Protein AF-A0A1Q6M9T7-F1 (afdb_monomer_lite)

Foldseek 3Di:
DVVVVVVVVVVLVVVLVVLVVVLVVLVVVLLVCLVVVDDPPDQSFAQVSLVVSCVVCVVSVVVSVVSVVVVVVVCVVPVDCPVVVVCPALQNVLVQLVQFQPPVPDDPPDPLNVVLVVLVVVLVVLVVVLVVLLVVLVVQLVVLLLPCVLQDPPPRLPVSVVVSCVRNVVSVVVNVVSVVVSVVSVRVSSVVSSVSSVVSCVVRPTHDRRPVPPPVVVVVVVVVVVVVVVVVVVVVVVVCVVSCRVVSVVVSVVVVVCSSNNND

Radius of gyration: 26.04 Å; chains: 1; bounding box: 64×30×66 Å

Sequence (264 aa):
MKNKDKFARNLIWILISFQTILTGIFLVVQVLRIYFGRVDGEEIFTREKVGQYLLQILVLIIIWVLVVVVGIIMSFIKKMDYNNKAKNSNIVKLKAITCILPYDKIEETDEDYILLKSYDKNRKIAYLIFSMICLGLAVFPFMYLFNPNHFVANGHATGQVIDMIIHILPFVVIGFVCFIATVLYENYSANNSIIVAKKLLAKYKKGEISFKAENKRKVQLLWAIRCLIIVIGIVFIITGIINGGPSRVYAKAAKICSECIGLG

pLDDT: mean 72.03, std 13.16, range [37.5, 89.69]

Secondary structure (DSSP, 8-state):
-HHHHHHHHHHHHHHHHHHHHHHHHHHHHHHHHHHHT--TTS-SS-HHHHHHHHHHHHHHHHHHHHHHHHHHHHHHHTTTSHHHHHHTSHHHHHHHHHHTS-TTTS-TT-HHHHHHHHHHHHHHHHHHHHHHHHHHHHHHHHHHHH-GGGG--SS-HHHHHHHHHHHHHHHHHHHHHHHHHHHHHHHHHHHHHHHHHHHHHHHH-----------HHHHHHHHHHHHHHHHHHHHHHHHHHHTSHHHHHHHHHHHHHHHHHT--

Structure (mmCIF, N/CA/C/O backbone):
data_AF-A0A1Q6M9T7-F1
#
_entry.id   AF-A0A1Q6M9T7-F1
#
loop_
_atom_site.group_PDB
_atom_site.id
_atom_site.type_symbol
_atom_site.label_atom_id
_atom_site.label_alt_id
_atom_site.label_comp_id
_atom_site.label_asym_id
_atom_site.label_entity_id
_atom_site.label_seq_id
_atom_site.pdbx_PDB_ins_code
_atom_site.Cartn_x
_atom_site.Cartn_y
_atom_site.Cartn_z
_atom_site.occupancy
_atom_site.B_iso_or_equiv
_atom_site.auth_seq_id
_atom_site.auth_comp_id
_atom_site.auth_asym_id
_atom_site.auth_atom_id
_atom_site.pdbx_PDB_model_num
ATOM 1 N N . MET A 1 1 ? 19.928 -1.391 30.994 1.00 44.97 1 MET A N 1
ATOM 2 C CA . MET A 1 1 ? 20.336 -2.123 29.766 1.00 44.97 1 MET A CA 1
ATOM 3 C C . MET A 1 1 ? 19.314 -2.031 28.625 1.00 44.97 1 MET A C 1
ATOM 5 O O . MET A 1 1 ? 19.698 -1.591 27.554 1.00 44.97 1 MET A O 1
ATOM 9 N N . LYS A 1 2 ? 18.010 -2.276 28.848 1.00 50.72 2 LYS A N 1
ATOM 10 C CA . LYS A 1 2 ? 16.937 -2.242 27.816 1.00 50.72 2 LYS A CA 1
ATOM 11 C C . LYS A 1 2 ? 16.880 -1.000 26.893 1.00 50.72 2 LYS A C 1
ATOM 13 O O . LYS A 1 2 ? 16.452 -1.118 25.746 1.00 50.72 2 LYS A O 1
ATOM 18 N N . ASN A 1 3 ? 17.280 0.182 27.379 1.00 53.09 3 ASN A N 1
ATOM 19 C CA . ASN A 1 3 ? 17.190 1.442 26.623 1.00 53.09 3 ASN A CA 1
ATOM 20 C C . ASN A 1 3 ? 18.377 1.669 25.660 1.00 53.09 3 ASN A C 1
ATOM 22 O O . ASN A 1 3 ? 18.176 2.194 24.567 1.00 53.09 3 ASN A O 1
ATOM 26 N N . LYS A 1 4 ? 19.588 1.200 26.012 1.00 57.12 4 LYS A N 1
ATOM 27 C CA . LYS A 1 4 ? 20.785 1.304 25.152 1.00 57.12 4 LYS A CA 1
ATOM 28 C C . LYS A 1 4 ? 20.664 0.395 23.920 1.00 57.12 4 LYS A C 1
ATOM 30 O O . LYS A 1 4 ? 20.900 0.846 22.803 1.00 57.12 4 LYS A O 1
ATOM 35 N N . ASP A 1 5 ? 20.134 -0.817 24.095 1.00 63.91 5 ASP A N 1
ATOM 36 C CA . ASP A 1 5 ? 19.889 -1.765 22.993 1.00 63.91 5 ASP A CA 1
ATOM 37 C C . ASP A 1 5 ? 18.799 -1.278 22.026 1.00 63.91 5 ASP A C 1
ATOM 39 O O . ASP A 1 5 ? 18.783 -1.617 20.843 1.00 63.91 5 ASP A O 1
ATOM 43 N N . LYS A 1 6 ? 17.825 -0.505 22.520 1.00 64.38 6 LYS A N 1
ATOM 44 C CA . LYS A 1 6 ? 16.777 0.113 21.694 1.00 64.38 6 LYS A CA 1
ATOM 45 C C . LYS A 1 6 ? 17.326 1.279 20.874 1.00 64.38 6 LYS A C 1
ATOM 47 O O . LYS A 1 6 ? 17.015 1.354 19.689 1.00 64.38 6 LYS A O 1
ATOM 52 N N . PHE A 1 7 ? 18.165 2.123 21.471 1.00 68.00 7 PHE A N 1
ATOM 53 C CA . PHE A 1 7 ? 18.812 3.234 20.777 1.00 68.00 7 PHE A CA 1
ATOM 54 C C . PHE A 1 7 ? 19.764 2.749 19.674 1.00 68.00 7 PHE A C 1
ATOM 56 O O . PHE A 1 7 ? 19.601 3.147 18.524 1.00 68.00 7 PHE A O 1
ATOM 63 N N . ALA A 1 8 ? 20.662 1.806 19.983 1.00 68.81 8 ALA A N 1
ATOM 64 C CA . ALA A 1 8 ? 21.599 1.243 19.008 1.00 68.81 8 ALA A CA 1
ATOM 65 C C . ALA A 1 8 ? 20.885 0.579 17.816 1.00 68.81 8 ALA A C 1
ATOM 67 O O . ALA A 1 8 ? 21.288 0.748 16.671 1.00 68.81 8 ALA A O 1
ATOM 68 N N . ARG A 1 9 ? 19.764 -0.117 18.051 1.00 67.12 9 ARG A N 1
ATOM 69 C CA . ARG A 1 9 ? 18.956 -0.699 16.964 1.00 67.12 9 ARG A CA 1
ATOM 70 C C . ARG A 1 9 ? 18.277 0.348 16.098 1.00 67.12 9 ARG A C 1
ATOM 72 O O . ARG A 1 9 ? 18.290 0.210 14.882 1.00 67.12 9 ARG A O 1
ATOM 79 N N . ASN A 1 10 ? 17.649 1.351 16.709 1.00 73.94 10 ASN A N 1
ATOM 80 C CA . ASN A 1 10 ? 17.002 2.413 15.945 1.00 73.94 10 ASN A CA 1
ATOM 81 C C . ASN A 1 10 ? 18.033 3.140 15.076 1.00 73.94 10 ASN A C 1
ATOM 83 O O . ASN A 1 10 ? 17.762 3.384 13.908 1.00 73.94 10 ASN A O 1
ATOM 87 N N . LEU A 1 11 ? 19.227 3.389 15.619 1.00 77.44 11 LEU A N 1
ATOM 88 C CA . LEU A 1 11 ? 20.344 3.965 14.881 1.00 77.44 11 LEU A CA 1
ATOM 89 C C . LEU A 1 11 ? 20.754 3.086 13.690 1.00 77.44 11 LEU A C 1
ATOM 91 O O . LEU A 1 11 ? 20.859 3.595 12.583 1.00 77.44 11 LEU A O 1
ATOM 95 N N . ILE A 1 12 ? 20.896 1.770 13.873 1.00 76.19 12 ILE A N 1
ATOM 96 C CA . ILE A 1 12 ? 21.231 0.838 12.782 1.00 76.19 12 ILE A CA 1
ATOM 97 C C . ILE A 1 12 ? 20.155 0.834 11.684 1.00 76.19 12 ILE A C 1
ATOM 99 O O . ILE A 1 12 ? 20.492 0.900 10.509 1.00 76.19 12 ILE A O 1
ATOM 103 N N . TRP A 1 13 ? 18.863 0.819 12.029 1.00 74.31 13 TRP A N 1
ATOM 104 C CA . TRP A 1 13 ? 17.784 0.883 11.029 1.00 74.31 13 TRP A CA 1
ATOM 105 C C . TRP A 1 13 ? 17.728 2.223 10.293 1.00 74.31 13 TRP A C 1
ATOM 107 O O . TRP A 1 13 ? 17.441 2.249 9.094 1.00 74.31 13 TRP A O 1
ATOM 117 N N . ILE A 1 14 ? 18.023 3.324 10.988 1.00 81.75 14 ILE A N 1
ATOM 118 C CA . ILE A 1 14 ? 18.161 4.648 10.375 1.00 81.75 14 ILE A CA 1
ATOM 119 C C . ILE A 1 14 ? 19.344 4.646 9.402 1.00 81.75 14 ILE A C 1
ATOM 121 O O . ILE A 1 14 ? 19.182 5.093 8.272 1.00 81.75 14 ILE A O 1
ATOM 125 N N . LEU A 1 15 ? 20.488 4.076 9.790 1.00 80.25 15 LEU A N 1
ATOM 126 C CA . LEU A 1 15 ? 21.673 3.961 8.935 1.00 80.25 15 LEU A CA 1
ATOM 127 C C . LEU A 1 15 ? 21.425 3.071 7.709 1.00 80.25 15 LEU A C 1
ATOM 129 O O . LEU A 1 15 ? 21.787 3.463 6.605 1.00 80.25 15 LEU A O 1
ATOM 133 N N . ILE A 1 16 ? 20.748 1.925 7.864 1.00 79.94 16 ILE A N 1
ATOM 134 C CA . ILE A 1 16 ? 20.348 1.059 6.739 1.00 79.94 16 ILE A CA 1
ATOM 135 C C . ILE A 1 16 ? 19.422 1.822 5.783 1.00 79.94 16 ILE A C 1
ATOM 137 O O . ILE A 1 16 ? 19.611 1.779 4.566 1.00 79.94 16 ILE A O 1
ATOM 141 N N . SER A 1 17 ? 18.427 2.533 6.321 1.00 78.25 17 SER A N 1
ATOM 142 C CA . SER A 1 17 ? 17.469 3.300 5.512 1.00 78.25 17 SER A CA 1
ATOM 143 C C . SER A 1 17 ? 18.168 4.435 4.763 1.00 78.25 17 SER A C 1
ATOM 145 O O . SER A 1 17 ? 17.981 4.580 3.559 1.00 78.25 17 SER A O 1
ATOM 147 N N . PHE A 1 18 ? 19.029 5.186 5.453 1.00 84.31 18 PHE A N 1
ATOM 148 C CA . PHE A 1 18 ? 19.835 6.251 4.867 1.00 84.31 18 PHE A CA 1
ATOM 149 C C . PHE A 1 18 ? 20.751 5.720 3.761 1.00 84.31 18 PHE A C 1
ATOM 151 O O . PHE A 1 18 ? 20.722 6.240 2.651 1.00 84.31 18 PHE A O 1
ATOM 158 N N . GLN A 1 19 ? 21.486 4.634 4.017 1.00 80.56 19 GLN A N 1
ATOM 159 C CA . GLN A 1 19 ? 22.373 4.016 3.030 1.00 80.56 19 GLN A CA 1
ATOM 160 C C . GLN A 1 19 ? 21.602 3.491 1.811 1.00 80.56 19 GLN A C 1
ATOM 162 O O . GLN A 1 19 ? 22.093 3.576 0.688 1.00 80.56 19 GLN A O 1
ATOM 167 N N . THR A 1 20 ? 20.389 2.969 2.009 1.00 78.81 20 THR A N 1
ATOM 168 C CA . THR A 1 20 ? 19.526 2.495 0.914 1.00 78.81 20 THR A CA 1
ATOM 169 C C . THR A 1 20 ? 19.031 3.646 0.050 1.00 78.81 20 THR A C 1
ATOM 171 O O . THR A 1 20 ? 19.098 3.561 -1.174 1.00 78.81 20 THR A O 1
ATOM 174 N N . ILE A 1 21 ? 18.598 4.745 0.672 1.00 80.25 21 ILE A N 1
ATOM 175 C CA . ILE A 1 21 ? 18.198 5.960 -0.046 1.00 80.25 21 ILE A CA 1
ATOM 176 C C . ILE A 1 21 ? 19.394 6.533 -0.812 1.00 80.25 21 ILE A C 1
ATOM 178 O O . ILE A 1 21 ? 19.274 6.818 -1.999 1.00 80.25 21 ILE A O 1
ATOM 182 N N . LEU A 1 22 ? 20.558 6.636 -0.166 1.00 83.81 22 LEU A N 1
ATOM 183 C CA . LEU A 1 22 ? 21.782 7.156 -0.770 1.00 83.81 22 LEU A CA 1
ATOM 184 C C . LEU A 1 22 ? 22.202 6.323 -1.987 1.00 83.81 22 LEU A C 1
ATOM 186 O O . LEU A 1 22 ? 22.394 6.866 -3.070 1.00 83.81 22 LEU A O 1
ATOM 190 N N . THR A 1 23 ? 22.273 4.999 -1.836 1.00 75.00 23 THR A N 1
ATOM 191 C CA . THR A 1 23 ? 22.637 4.082 -2.930 1.00 75.00 23 THR A CA 1
ATOM 192 C C . THR A 1 23 ? 21.623 4.154 -4.070 1.00 75.00 23 THR A C 1
ATOM 194 O O . THR A 1 23 ? 22.015 4.194 -5.233 1.00 75.00 23 THR A O 1
ATOM 197 N N . GLY A 1 24 ? 20.328 4.258 -3.751 1.00 72.88 24 GLY A N 1
ATOM 198 C CA . GLY A 1 24 ? 19.268 4.461 -4.738 1.00 72.88 24 GLY A CA 1
ATOM 199 C C . GLY A 1 24 ? 19.427 5.763 -5.526 1.00 72.88 24 GLY A C 1
ATOM 200 O O . GLY A 1 24 ? 19.351 5.739 -6.751 1.00 72.88 24 GLY A O 1
ATOM 201 N N . ILE A 1 25 ? 19.714 6.884 -4.855 1.00 77.00 25 ILE A N 1
ATOM 202 C CA . ILE A 1 25 ? 19.965 8.177 -5.512 1.00 77.00 25 ILE A CA 1
ATOM 203 C C . ILE A 1 25 ? 21.168 8.072 -6.450 1.00 77.00 25 ILE A C 1
ATOM 205 O O . ILE A 1 25 ? 21.068 8.476 -7.603 1.00 77.00 25 ILE A O 1
ATOM 209 N N . PHE A 1 26 ? 22.285 7.498 -5.995 1.00 76.12 26 PHE A N 1
ATOM 210 C CA . PHE A 1 26 ? 23.476 7.347 -6.834 1.00 76.12 26 PHE A CA 1
ATOM 211 C C . PHE A 1 26 ? 23.226 6.441 -8.043 1.00 76.12 26 PHE A C 1
ATOM 213 O O . PHE A 1 26 ? 23.654 6.783 -9.141 1.00 76.12 26 PHE A O 1
ATOM 220 N N . LEU A 1 27 ? 22.483 5.343 -7.881 1.00 75.00 27 LEU A N 1
ATOM 221 C CA . LEU A 1 27 ? 22.074 4.493 -9.002 1.00 75.00 27 LEU A CA 1
ATOM 222 C C . LEU A 1 27 ? 21.216 5.264 -10.013 1.00 75.00 27 LEU A C 1
ATOM 224 O O . LEU A 1 27 ? 21.501 5.221 -11.208 1.00 75.00 27 LEU A O 1
ATOM 228 N N . VAL A 1 28 ? 20.218 6.022 -9.546 1.00 74.00 28 VAL A N 1
ATOM 229 C CA . VAL A 1 28 ? 19.373 6.863 -10.413 1.00 74.00 28 VAL A CA 1
ATOM 230 C C . VAL A 1 28 ? 20.209 7.923 -11.128 1.00 74.00 28 VAL A C 1
ATOM 232 O O . VAL A 1 28 ? 20.050 8.108 -12.329 1.00 74.00 28 VAL A O 1
ATOM 235 N N . VAL A 1 29 ? 21.139 8.581 -10.433 1.00 76.06 29 VAL A N 1
ATOM 236 C CA . VAL A 1 29 ? 22.035 9.581 -11.030 1.00 76.06 29 VAL A CA 1
ATOM 237 C C . VAL A 1 29 ? 22.898 8.967 -12.131 1.00 76.06 29 VAL A C 1
ATOM 239 O O . VAL A 1 29 ? 23.016 9.578 -13.189 1.00 76.06 29 VAL A O 1
ATOM 242 N N . GLN A 1 30 ? 23.456 7.765 -11.942 1.00 72.25 30 GLN A N 1
ATOM 243 C CA . GLN A 1 30 ? 24.236 7.110 -13.000 1.00 72.25 30 GLN A CA 1
ATOM 244 C C . GLN A 1 30 ? 23.370 6.754 -14.214 1.00 72.25 30 GLN A C 1
ATOM 246 O O . GLN A 1 30 ? 23.780 6.994 -15.348 1.00 72.25 30 GLN A O 1
ATOM 251 N N . VAL A 1 31 ? 22.146 6.266 -13.992 1.00 66.06 31 VAL A N 1
ATOM 252 C CA . VAL A 1 31 ? 21.187 5.989 -15.074 1.00 66.06 31 VAL A CA 1
ATOM 253 C C . VAL A 1 31 ? 20.828 7.268 -15.834 1.00 66.06 31 VAL A C 1
ATOM 255 O O . VAL A 1 31 ? 20.849 7.278 -17.063 1.00 66.06 31 VAL A O 1
ATOM 258 N N . LEU A 1 32 ? 20.560 8.369 -15.125 1.00 67.56 32 LEU A N 1
ATOM 259 C CA . LEU A 1 32 ? 20.281 9.667 -15.743 1.00 67.56 32 LEU A CA 1
ATOM 260 C C . LEU A 1 32 ? 21.495 10.209 -16.505 1.00 67.56 32 LEU A C 1
ATOM 262 O O . LEU A 1 32 ? 21.330 10.806 -17.563 1.00 67.56 32 LEU A O 1
ATOM 266 N N . ARG A 1 33 ? 22.712 9.981 -16.006 1.00 72.00 33 ARG A N 1
ATOM 267 C CA . ARG A 1 33 ? 23.954 10.422 -16.654 1.00 72.00 33 ARG A CA 1
ATOM 268 C C . ARG A 1 33 ? 24.207 9.686 -17.968 1.00 72.00 33 ARG A C 1
ATOM 270 O O . ARG A 1 33 ? 24.591 10.322 -18.943 1.00 72.00 33 ARG A O 1
ATOM 277 N N . ILE A 1 34 ? 23.929 8.383 -18.006 1.00 67.94 34 ILE A N 1
ATOM 278 C CA . ILE A 1 34 ? 23.952 7.579 -19.236 1.00 67.94 34 ILE A CA 1
ATOM 279 C C . ILE A 1 34 ? 22.863 8.063 -20.206 1.00 67.94 34 ILE A C 1
ATOM 281 O O . ILE A 1 34 ? 23.115 8.230 -21.395 1.00 67.94 34 ILE A O 1
ATOM 285 N N . TYR A 1 35 ? 21.665 8.348 -19.691 1.00 62.06 35 TYR A N 1
ATOM 286 C CA . TYR A 1 35 ? 20.518 8.755 -20.499 1.00 62.06 35 TYR A CA 1
ATOM 287 C C . TYR A 1 35 ? 20.673 10.142 -21.145 1.00 62.06 35 TYR A C 1
ATOM 289 O O . TYR A 1 35 ? 20.433 10.298 -22.341 1.00 62.06 35 TYR A O 1
ATOM 297 N N . PHE A 1 36 ? 21.083 11.152 -20.372 1.00 70.06 36 PHE A N 1
ATOM 298 C CA . PHE A 1 36 ? 21.287 12.517 -20.869 1.00 70.06 36 PHE A CA 1
ATOM 299 C C . PHE A 1 36 ? 22.615 12.696 -21.616 1.00 70.06 36 PHE A C 1
ATOM 301 O O . PHE A 1 36 ? 22.761 13.663 -22.354 1.00 70.06 36 PHE A O 1
ATOM 308 N N . GLY A 1 37 ? 23.566 11.770 -21.461 1.00 65.44 37 GLY A N 1
ATOM 309 C CA . GLY A 1 37 ? 24.820 11.734 -22.219 1.00 65.44 37 GLY A CA 1
ATOM 310 C C . GLY A 1 37 ? 24.713 11.054 -23.589 1.00 65.44 37 GLY A C 1
ATOM 311 O O . GLY A 1 37 ? 25.743 10.728 -24.178 1.00 65.44 37 GLY A O 1
ATOM 312 N N . ARG A 1 38 ? 23.496 10.779 -24.075 1.00 63.12 38 ARG A N 1
ATOM 313 C CA . ARG A 1 38 ? 23.269 10.058 -25.334 1.00 63.12 38 ARG A CA 1
ATOM 314 C C . ARG A 1 38 ? 23.721 10.865 -26.556 1.00 63.12 38 ARG A C 1
ATOM 316 O O . ARG A 1 38 ? 23.524 12.076 -26.618 1.00 63.12 38 ARG A O 1
ATOM 323 N N . VAL A 1 39 ? 24.241 10.153 -27.551 1.00 62.34 39 VAL A N 1
ATOM 324 C CA . VAL A 1 39 ? 24.437 10.639 -28.922 1.00 62.34 39 VAL A CA 1
ATOM 325 C C . VAL A 1 39 ? 23.385 9.948 -29.791 1.00 62.34 39 VAL A C 1
ATOM 327 O O . VAL A 1 39 ? 23.182 8.738 -29.659 1.00 62.34 39 VAL A O 1
ATOM 330 N N . ASP A 1 40 ? 22.659 10.707 -30.614 1.00 53.69 40 ASP A N 1
ATOM 331 C CA . ASP A 1 40 ? 21.551 10.169 -31.411 1.00 53.69 40 ASP A CA 1
ATOM 332 C C . ASP A 1 40 ? 22.047 9.070 -32.371 1.00 53.69 40 ASP A C 1
ATOM 334 O O . ASP A 1 40 ? 22.972 9.281 -33.152 1.00 53.69 40 ASP A O 1
ATOM 338 N N . GLY A 1 41 ? 21.426 7.886 -32.300 1.00 57.16 41 GLY A N 1
ATOM 339 C CA . GLY A 1 41 ? 21.759 6.716 -33.126 1.00 57.16 41 GLY A CA 1
ATOM 340 C C . GLY A 1 41 ? 22.569 5.613 -32.430 1.00 57.16 41 GLY A C 1
ATOM 341 O O . GLY A 1 41 ? 22.652 4.514 -32.973 1.00 57.16 41 GLY A O 1
ATOM 342 N N . GLU A 1 42 ? 23.108 5.842 -31.226 1.00 59.72 42 GLU A N 1
ATOM 343 C CA . GLU A 1 42 ? 23.812 4.806 -30.451 1.00 59.72 42 GLU A CA 1
ATOM 344 C C . GLU A 1 42 ? 22.901 4.053 -29.467 1.00 59.72 42 GLU A C 1
ATOM 346 O O . GLU A 1 42 ? 21.927 4.588 -28.928 1.00 59.72 42 GLU A O 1
ATOM 351 N N . GLU A 1 43 ? 23.256 2.798 -29.171 1.00 56.47 43 GLU A N 1
ATOM 352 C CA . GLU A 1 43 ? 22.664 2.065 -28.052 1.00 56.47 43 GLU A CA 1
ATOM 353 C C . GLU A 1 43 ? 23.005 2.757 -26.723 1.00 56.47 43 GLU A C 1
ATOM 355 O O . GLU A 1 43 ? 24.165 2.999 -26.381 1.00 56.47 43 GLU A O 1
ATOM 360 N N . ILE A 1 44 ? 21.958 3.110 -25.972 1.00 60.22 44 ILE A N 1
ATOM 361 C CA . ILE A 1 44 ? 22.060 3.965 -24.781 1.00 60.22 44 ILE A CA 1
ATOM 362 C C . ILE A 1 44 ? 22.777 3.228 -23.635 1.00 60.22 44 ILE A C 1
ATOM 364 O O . ILE A 1 44 ? 23.552 3.834 -22.901 1.00 60.22 44 ILE A O 1
ATOM 368 N N . PHE A 1 45 ? 22.551 1.919 -23.494 1.00 58.44 45 PHE A N 1
ATOM 369 C CA . PHE A 1 45 ? 23.120 1.087 -22.430 1.00 58.44 45 PHE A CA 1
ATOM 370 C C . PHE A 1 45 ? 23.970 -0.032 -23.036 1.00 58.44 45 PHE A C 1
ATOM 372 O O . PHE A 1 45 ? 23.480 -1.135 -23.243 1.00 58.44 45 PHE A O 1
ATOM 379 N N . THR A 1 46 ? 25.245 0.247 -23.308 1.00 61.38 46 THR A N 1
ATOM 380 C CA . THR A 1 46 ? 26.226 -0.789 -23.673 1.00 61.38 46 THR A CA 1
ATOM 381 C C . THR A 1 46 ? 26.942 -1.322 -22.434 1.00 61.38 46 THR A C 1
ATOM 383 O O . THR A 1 46 ? 27.100 -0.601 -21.440 1.00 61.38 46 THR A O 1
ATOM 386 N N . ARG A 1 47 ? 27.415 -2.574 -22.484 1.00 55.06 47 ARG A N 1
ATOM 387 C CA . ARG A 1 47 ? 28.140 -3.235 -21.384 1.00 55.06 47 ARG A CA 1
ATOM 388 C C . ARG A 1 47 ? 29.295 -2.389 -20.858 1.00 55.06 47 ARG A C 1
ATOM 390 O O . ARG A 1 47 ? 29.499 -2.295 -19.648 1.00 55.06 47 ARG A O 1
ATOM 397 N N . GLU A 1 48 ? 30.040 -1.762 -21.757 1.00 62.00 48 GLU A N 1
ATOM 398 C CA . GLU A 1 48 ? 31.222 -0.970 -21.439 1.00 62.00 48 GLU A CA 1
ATOM 399 C C . GLU A 1 48 ? 30.830 0.327 -20.726 1.00 62.00 48 GLU A C 1
ATOM 401 O O . GLU A 1 48 ? 31.416 0.652 -19.692 1.00 62.00 48 GLU A O 1
ATOM 406 N N . LYS A 1 49 ? 29.796 1.032 -21.214 1.00 63.34 49 LYS A N 1
ATOM 407 C CA . LYS A 1 49 ? 29.298 2.269 -20.591 1.00 63.34 49 LYS A CA 1
ATOM 408 C C . LYS A 1 49 ? 28.691 1.965 -19.220 1.00 63.34 49 LYS A C 1
ATOM 410 O O . LYS A 1 49 ? 29.082 2.571 -18.223 1.00 63.34 49 LYS A O 1
ATOM 415 N N . VAL A 1 50 ? 27.790 0.985 -19.133 1.00 62.72 50 VAL A N 1
ATOM 416 C CA . VAL A 1 50 ? 27.131 0.606 -17.870 1.00 62.72 50 VAL A CA 1
ATOM 417 C C . VAL A 1 50 ? 28.145 0.086 -16.854 1.00 62.72 50 VAL A C 1
ATOM 419 O O . VAL A 1 50 ? 28.110 0.498 -15.695 1.00 62.72 50 VAL A O 1
ATOM 422 N N . GLY A 1 51 ? 29.098 -0.741 -17.290 1.00 60.56 51 GLY A N 1
ATOM 423 C CA . GLY A 1 51 ? 30.192 -1.232 -16.459 1.00 60.56 51 GLY A CA 1
ATOM 424 C C . GLY A 1 51 ? 31.058 -0.102 -15.908 1.00 60.56 51 GLY A C 1
ATOM 425 O O . GLY A 1 51 ? 31.308 -0.065 -14.707 1.00 60.56 51 GLY A O 1
ATOM 426 N N . GLN A 1 52 ? 31.456 0.868 -16.735 1.00 71.19 52 GLN A N 1
ATOM 427 C CA . GLN A 1 52 ? 32.247 2.016 -16.278 1.00 71.19 52 GLN A CA 1
ATOM 428 C C . GLN A 1 52 ? 31.517 2.847 -15.214 1.00 71.19 52 GLN A C 1
ATOM 430 O O . GLN A 1 52 ? 32.114 3.182 -14.189 1.00 71.19 52 GLN A O 1
ATOM 435 N N . TYR A 1 53 ? 30.231 3.150 -15.409 1.00 69.31 53 TYR A N 1
ATOM 436 C CA . TYR A 1 53 ? 29.461 3.933 -14.435 1.00 69.31 53 TYR A CA 1
ATOM 437 C C . TYR A 1 53 ? 29.092 3.133 -13.175 1.00 69.31 53 TYR A C 1
ATOM 439 O O . TYR A 1 53 ? 29.080 3.701 -12.082 1.00 69.31 53 TYR A O 1
ATOM 447 N N . LEU A 1 54 ? 28.849 1.821 -13.280 1.00 66.50 54 LEU A N 1
ATOM 448 C CA . LEU A 1 54 ? 28.638 0.952 -12.115 1.00 66.50 54 LEU A CA 1
ATOM 449 C C . LEU A 1 54 ? 29.921 0.764 -11.303 1.00 66.50 54 LEU A C 1
ATOM 451 O O . LEU A 1 54 ? 29.863 0.792 -10.075 1.00 66.50 54 LEU A O 1
ATOM 455 N N . LEU A 1 55 ? 31.080 0.630 -11.956 1.00 73.00 55 LEU A N 1
ATOM 456 C CA . LEU A 1 55 ? 32.375 0.526 -11.278 1.00 73.00 55 LEU A CA 1
ATOM 457 C C . LEU A 1 55 ? 32.684 1.775 -10.441 1.00 73.00 55 LEU A C 1
ATOM 459 O O . LEU A 1 55 ? 33.213 1.645 -9.338 1.00 73.00 55 LEU A O 1
ATOM 463 N N . GLN A 1 56 ? 32.272 2.966 -10.895 1.00 77.69 56 GLN A N 1
ATOM 464 C CA . GLN A 1 56 ? 32.416 4.213 -10.126 1.00 77.69 56 GLN A CA 1
ATOM 465 C C . GLN A 1 56 ? 31.657 4.191 -8.790 1.00 77.69 56 GLN A C 1
ATOM 467 O O . GLN A 1 56 ? 32.071 4.853 -7.841 1.00 77.69 56 GLN A O 1
ATOM 472 N N . ILE A 1 57 ? 30.559 3.434 -8.699 1.00 79.62 57 ILE A N 1
ATOM 473 C CA . ILE A 1 57 ? 29.734 3.320 -7.486 1.00 79.62 57 ILE A CA 1
ATOM 474 C C . ILE A 1 57 ? 29.820 1.935 -6.830 1.00 79.62 57 ILE A C 1
ATOM 476 O O . ILE A 1 57 ? 29.106 1.669 -5.863 1.00 79.62 57 ILE A O 1
ATOM 480 N N . LEU A 1 58 ? 30.714 1.059 -7.302 1.00 75.75 58 LEU A N 1
ATOM 481 C CA . LEU A 1 58 ? 30.826 -0.329 -6.845 1.00 75.75 58 LEU A CA 1
ATOM 482 C C . LEU A 1 58 ? 31.058 -0.418 -5.335 1.00 75.75 58 LEU A C 1
ATOM 484 O O . LEU A 1 58 ? 30.417 -1.214 -4.654 1.00 75.75 58 LEU A O 1
ATOM 488 N N . VAL A 1 59 ? 31.931 0.437 -4.799 1.00 79.12 59 VAL A N 1
ATOM 489 C CA . VAL A 1 59 ? 32.226 0.489 -3.359 1.00 79.12 59 VAL A CA 1
ATOM 490 C C . VAL A 1 59 ? 30.963 0.810 -2.554 1.00 79.12 59 VAL A C 1
ATOM 492 O O . VAL A 1 59 ? 30.702 0.176 -1.532 1.00 79.12 59 VAL A O 1
ATOM 495 N N . LEU A 1 60 ? 30.133 1.739 -3.040 1.00 80.44 60 LEU A N 1
ATOM 496 C CA . LEU A 1 60 ? 28.870 2.107 -2.399 1.00 80.44 60 LEU A CA 1
ATOM 497 C C . LEU A 1 60 ? 27.872 0.938 -2.413 1.00 80.44 60 LEU A C 1
ATOM 499 O O . LEU A 1 60 ? 27.220 0.680 -1.400 1.00 80.44 60 LEU A O 1
ATOM 503 N N . ILE A 1 61 ? 27.800 0.204 -3.530 1.00 74.69 61 ILE A N 1
ATOM 504 C CA . ILE A 1 61 ? 26.953 -0.987 -3.682 1.00 74.69 61 ILE A CA 1
ATOM 505 C C . ILE A 1 61 ? 27.407 -2.100 -2.730 1.00 74.69 61 ILE A C 1
ATOM 507 O O . ILE A 1 61 ? 26.574 -2.676 -2.035 1.00 74.69 61 ILE A O 1
ATOM 511 N N . ILE A 1 62 ? 28.713 -2.376 -2.638 1.00 77.56 62 ILE A N 1
ATOM 512 C CA . ILE A 1 62 ? 29.262 -3.398 -1.730 1.00 77.56 62 ILE A CA 1
ATOM 513 C C . ILE A 1 62 ? 28.931 -3.056 -0.274 1.00 77.56 62 ILE A C 1
ATOM 515 O O . ILE A 1 62 ? 28.428 -3.906 0.462 1.00 77.56 62 ILE A O 1
ATOM 519 N N . ILE A 1 63 ? 29.154 -1.803 0.136 1.00 81.00 63 ILE A N 1
ATOM 520 C CA . ILE A 1 63 ? 28.816 -1.336 1.487 1.00 81.00 63 ILE A CA 1
ATOM 521 C C . ILE A 1 63 ? 27.313 -1.488 1.744 1.00 81.00 63 ILE A C 1
ATOM 523 O O . ILE A 1 63 ? 26.918 -1.966 2.808 1.00 81.00 63 ILE A O 1
ATOM 527 N N . TRP A 1 64 ? 26.465 -1.137 0.774 1.00 82.00 64 TRP A N 1
ATOM 528 C CA . TRP A 1 64 ? 25.018 -1.298 0.897 1.00 82.00 64 TRP A CA 1
ATOM 529 C C . TRP A 1 64 ? 24.605 -2.766 1.070 1.00 82.00 64 TRP A C 1
ATOM 531 O O . TRP A 1 64 ? 23.854 -3.072 1.997 1.00 82.00 64 TRP A O 1
ATOM 541 N N . VAL A 1 65 ? 25.141 -3.682 0.255 1.00 77.62 65 VAL A N 1
ATOM 542 C CA . VAL A 1 65 ? 24.867 -5.125 0.369 1.00 77.62 65 VAL A CA 1
ATOM 543 C C . VAL A 1 65 ? 25.270 -5.647 1.749 1.00 77.62 65 VAL A C 1
ATOM 545 O O . VAL A 1 65 ? 24.470 -6.317 2.401 1.00 77.62 65 VAL A O 1
ATOM 548 N N . LEU A 1 66 ? 26.462 -5.293 2.241 1.00 79.38 66 LEU A N 1
ATOM 549 C CA . LEU A 1 66 ? 26.926 -5.699 3.573 1.00 79.38 66 LEU A CA 1
ATOM 550 C C . LEU A 1 66 ? 25.989 -5.199 4.681 1.00 79.38 66 LEU A C 1
ATOM 552 O O . LEU A 1 66 ? 25.604 -5.961 5.569 1.00 79.38 66 LEU A O 1
ATOM 556 N N . VAL A 1 67 ? 25.569 -3.936 4.606 1.00 78.88 67 VAL A N 1
ATOM 557 C CA . VAL A 1 67 ? 24.663 -3.310 5.580 1.00 78.88 67 VAL A CA 1
ATOM 558 C C . VAL A 1 67 ? 23.271 -3.961 5.561 1.00 78.88 67 VAL A C 1
ATOM 560 O O . VAL A 1 67 ? 22.697 -4.215 6.625 1.00 78.88 67 VAL A O 1
ATOM 563 N N . VAL A 1 68 ? 22.741 -4.302 4.382 1.00 76.81 68 VAL A N 1
ATOM 564 C CA . VAL A 1 68 ? 21.462 -5.020 4.237 1.00 76.81 68 VAL A CA 1
ATOM 565 C C . VAL A 1 68 ? 21.557 -6.436 4.804 1.00 76.81 68 VAL A C 1
ATOM 567 O O . VAL A 1 68 ? 20.676 -6.842 5.563 1.00 76.81 68 VAL A O 1
ATOM 570 N N . VAL A 1 69 ? 22.633 -7.172 4.509 1.00 77.38 69 VAL A N 1
ATOM 571 C CA . VAL A 1 69 ? 22.860 -8.530 5.033 1.00 77.38 69 VAL A CA 1
ATOM 572 C C . VAL A 1 69 ? 22.919 -8.522 6.563 1.00 77.38 69 VAL A C 1
ATOM 574 O O . VAL A 1 69 ? 22.226 -9.313 7.206 1.00 77.38 69 VAL A O 1
ATOM 577 N N . VAL A 1 70 ? 23.654 -7.581 7.165 1.00 78.88 70 VAL A N 1
ATOM 578 C CA . VAL A 1 70 ? 23.702 -7.405 8.628 1.00 78.88 70 VAL A CA 1
ATOM 579 C C . VAL A 1 70 ? 22.313 -7.094 9.196 1.00 78.88 70 VAL A C 1
ATOM 581 O O . VAL A 1 70 ? 21.915 -7.669 10.213 1.00 78.88 70 VAL A O 1
ATOM 584 N N . GLY A 1 71 ? 21.540 -6.233 8.527 1.00 72.81 71 GLY A N 1
ATOM 585 C CA . GLY A 1 71 ? 20.161 -5.916 8.909 1.00 72.81 71 GLY A CA 1
ATOM 586 C C . GLY A 1 71 ? 19.228 -7.132 8.880 1.00 72.81 71 GLY A C 1
ATOM 587 O O . GLY A 1 71 ? 18.444 -7.337 9.811 1.00 72.81 71 GLY A O 1
ATOM 588 N N . ILE A 1 72 ? 19.342 -7.973 7.849 1.00 73.25 72 ILE A N 1
ATOM 589 C CA . ILE A 1 72 ? 18.558 -9.207 7.699 1.00 73.25 72 ILE A CA 1
ATOM 590 C C . ILE A 1 72 ? 18.918 -10.211 8.800 1.00 73.25 72 ILE A C 1
ATOM 592 O O . ILE A 1 72 ? 18.020 -10.708 9.483 1.00 73.25 72 ILE A O 1
ATOM 596 N N . ILE A 1 73 ? 20.210 -10.461 9.035 1.00 75.94 73 ILE A N 1
ATOM 597 C CA . ILE A 1 73 ? 20.688 -11.371 10.091 1.00 75.94 73 ILE A CA 1
ATOM 598 C C . ILE A 1 73 ? 20.174 -10.913 11.465 1.00 75.94 73 ILE A C 1
ATOM 600 O O . ILE A 1 73 ? 19.612 -11.703 12.225 1.00 75.94 73 ILE A O 1
ATOM 604 N N . MET A 1 74 ? 20.263 -9.613 11.759 1.00 66.56 74 MET A N 1
ATOM 605 C CA . MET A 1 74 ? 19.729 -9.024 12.992 1.00 66.56 74 MET A CA 1
ATOM 606 C C . MET A 1 74 ? 18.205 -9.176 13.126 1.00 66.56 74 MET A C 1
ATOM 608 O O . MET A 1 74 ? 17.700 -9.368 14.237 1.00 66.56 74 MET A O 1
ATOM 612 N N . SER A 1 75 ? 17.467 -9.108 12.014 1.00 63.94 75 SER A N 1
ATOM 613 C CA . SER A 1 75 ? 16.014 -9.317 11.978 1.00 63.94 75 SER A CA 1
ATOM 614 C C . SER A 1 75 ? 15.637 -10.768 12.309 1.00 63.94 75 SER A C 1
ATOM 616 O O . SER A 1 75 ? 14.739 -11.005 13.122 1.00 63.94 75 SER A O 1
ATOM 618 N N . PHE A 1 76 ? 16.374 -11.746 11.770 1.00 63.75 76 PHE A N 1
ATOM 619 C CA . PHE A 1 76 ? 16.162 -13.169 12.064 1.00 63.75 76 PHE A CA 1
ATOM 620 C C . PHE A 1 76 ? 16.492 -13.537 13.515 1.00 63.75 76 PHE A C 1
ATOM 622 O O . PHE A 1 76 ? 15.741 -14.290 14.139 1.00 63.75 76 PHE A O 1
ATOM 629 N N . ILE A 1 77 ? 17.556 -12.962 14.084 1.00 65.81 77 ILE A N 1
ATOM 630 C CA . ILE A 1 77 ? 17.967 -13.217 15.475 1.00 65.81 77 ILE A CA 1
ATOM 631 C C . ILE A 1 77 ? 16.919 -12.705 16.480 1.00 65.81 77 ILE A C 1
ATOM 633 O O . ILE A 1 77 ? 16.789 -13.245 17.579 1.00 65.81 77 ILE A O 1
ATOM 637 N N . LYS A 1 78 ? 16.124 -11.686 16.128 1.00 56.31 78 LYS A N 1
ATOM 638 C CA . LYS A 1 78 ? 15.176 -11.045 17.055 1.00 56.31 78 LYS A CA 1
ATOM 639 C C . LYS A 1 78 ? 13.728 -11.110 16.567 1.00 56.31 78 LYS A C 1
ATOM 641 O O . LYS A 1 78 ? 13.038 -10.101 16.446 1.00 56.31 78 LYS A O 1
ATOM 646 N N . LYS A 1 79 ? 13.215 -12.335 16.440 1.00 48.84 79 LYS A N 1
ATOM 647 C CA . LYS A 1 79 ? 11.810 -12.665 16.118 1.00 48.84 79 LYS A CA 1
ATOM 648 C C . LYS A 1 79 ? 10.752 -12.198 17.152 1.00 48.84 79 LYS A C 1
ATOM 650 O O . LYS A 1 79 ? 9.582 -12.530 17.006 1.00 48.84 79 LYS A O 1
ATOM 655 N N . MET A 1 80 ? 11.110 -11.437 18.197 1.00 47.75 80 MET A N 1
ATOM 656 C CA . MET A 1 80 ? 10.252 -11.239 19.385 1.00 47.75 80 MET A CA 1
ATOM 657 C C . MET A 1 80 ? 9.553 -9.876 19.554 1.00 47.75 80 MET A C 1
ATOM 659 O O . MET A 1 80 ? 8.703 -9.772 20.432 1.00 47.75 80 MET A O 1
ATOM 663 N N . ASP A 1 81 ? 9.826 -8.841 18.750 1.00 49.12 81 ASP A N 1
ATOM 664 C CA . ASP A 1 81 ? 9.188 -7.514 18.961 1.00 49.12 81 ASP A CA 1
ATOM 665 C C . ASP A 1 81 ? 8.115 -7.146 17.912 1.00 49.12 81 ASP A C 1
ATOM 667 O O . ASP A 1 81 ? 7.338 -6.208 18.101 1.00 49.12 81 ASP A O 1
ATOM 671 N N . TYR A 1 82 ? 8.020 -7.901 16.810 1.00 46.41 82 TYR A N 1
ATOM 672 C CA . TYR A 1 82 ? 7.045 -7.633 15.741 1.00 46.41 82 TYR A CA 1
ATOM 673 C C . TYR A 1 82 ? 5.599 -7.909 16.191 1.00 46.41 82 TYR A C 1
ATOM 675 O O . TYR A 1 82 ? 4.692 -7.126 15.900 1.00 46.41 82 TYR A O 1
ATOM 683 N N . ASN A 1 83 ? 5.398 -8.946 17.015 1.00 44.81 83 ASN A N 1
ATOM 684 C CA . ASN A 1 83 ? 4.089 -9.285 17.584 1.00 44.81 83 ASN A CA 1
ATOM 685 C C . ASN A 1 83 ? 3.504 -8.171 18.473 1.00 44.81 83 ASN A C 1
ATOM 687 O O . ASN A 1 83 ? 2.285 -8.057 18.579 1.00 44.81 83 ASN A O 1
ATOM 691 N N . ASN A 1 84 ? 4.335 -7.305 19.067 1.00 47.75 84 ASN A N 1
ATOM 692 C CA . ASN A 1 84 ? 3.859 -6.206 19.914 1.00 47.75 84 ASN A CA 1
ATOM 693 C C . ASN A 1 84 ? 3.421 -4.967 19.117 1.00 47.75 84 ASN A C 1
ATOM 695 O O . ASN A 1 84 ? 2.490 -4.277 19.536 1.00 47.75 84 ASN A O 1
ATOM 699 N N . LYS A 1 85 ? 4.038 -4.678 17.961 1.00 48.22 85 LYS A N 1
ATOM 700 C CA . LYS A 1 85 ? 3.660 -3.515 17.133 1.00 48.22 85 LYS A CA 1
ATOM 701 C C . LYS A 1 85 ? 2.313 -3.710 16.436 1.00 48.22 85 LYS A C 1
ATOM 703 O O . LYS A 1 85 ? 1.486 -2.802 16.487 1.00 48.22 85 LYS A O 1
ATOM 708 N N . ALA A 1 86 ? 2.049 -4.894 15.875 1.00 48.69 86 ALA A N 1
ATOM 709 C CA . ALA A 1 86 ? 0.746 -5.217 15.279 1.00 48.69 86 ALA A CA 1
ATOM 710 C C . ALA A 1 86 ? -0.399 -5.124 16.312 1.00 48.69 86 ALA A C 1
ATOM 712 O O . ALA A 1 86 ? -1.480 -4.610 16.012 1.00 48.69 86 ALA A O 1
ATOM 713 N N . LYS A 1 87 ? -0.119 -5.519 17.563 1.00 51.31 87 LYS A N 1
ATOM 714 C CA . LYS A 1 87 ? -1.050 -5.467 18.702 1.00 51.31 87 LYS A CA 1
ATOM 715 C C . LYS A 1 87 ? -1.388 -4.040 19.167 1.00 51.31 87 LYS A C 1
ATOM 717 O O . LYS A 1 87 ? -2.400 -3.850 19.834 1.00 51.31 87 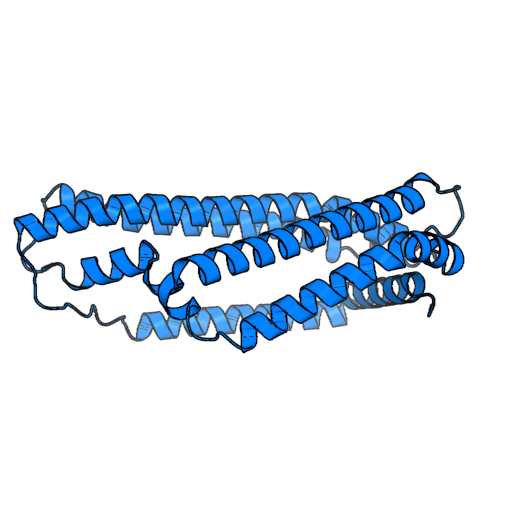LYS A O 1
ATOM 722 N N . ASN A 1 88 ? -0.577 -3.035 18.814 1.00 56.62 88 ASN A N 1
ATOM 723 C CA . ASN A 1 88 ? -0.747 -1.644 19.260 1.00 56.62 88 ASN A CA 1
ATOM 724 C C . ASN A 1 88 ? -1.425 -0.727 18.220 1.00 56.62 88 ASN A C 1
ATOM 726 O O . ASN A 1 88 ? -1.610 0.462 18.492 1.00 56.62 88 ASN A O 1
ATOM 730 N N . SER A 1 89 ? -1.794 -1.253 17.047 1.00 70.94 89 SER A N 1
ATOM 731 C CA . SER A 1 89 ? -2.520 -0.483 16.030 1.00 70.94 89 SER A CA 1
ATOM 732 C C . SER A 1 89 ? -3.892 -0.033 16.549 1.00 70.94 89 SER A C 1
ATOM 734 O O . SER A 1 89 ? -4.564 -0.750 17.299 1.00 70.94 89 SER A O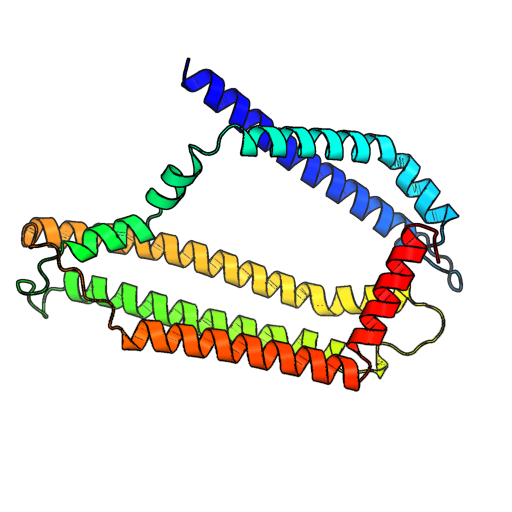 1
ATOM 736 N N . ASN A 1 90 ? -4.323 1.166 16.151 1.00 79.06 90 ASN A N 1
ATOM 737 C CA . ASN A 1 90 ? -5.611 1.717 16.584 1.00 79.06 90 ASN A CA 1
ATOM 738 C C . ASN A 1 90 ? -6.778 0.827 16.136 1.00 79.06 90 ASN A C 1
ATOM 740 O O . ASN A 1 90 ? -7.740 0.656 16.871 1.00 79.06 90 ASN A O 1
ATOM 744 N N . ILE A 1 91 ? -6.662 0.159 14.991 1.00 78.56 91 ILE A N 1
ATOM 745 C CA . ILE A 1 91 ? -7.684 -0.766 14.486 1.00 78.56 91 ILE A CA 1
ATOM 746 C C . ILE A 1 91 ? -7.847 -1.979 15.410 1.00 78.56 91 ILE A C 1
ATOM 748 O O . ILE A 1 91 ? -8.967 -2.356 15.748 1.00 78.56 91 ILE A O 1
ATOM 752 N N . VAL A 1 92 ? -6.741 -2.577 15.867 1.00 78.75 92 VAL A N 1
ATOM 753 C CA . VAL A 1 92 ? -6.788 -3.722 16.792 1.00 78.75 92 VAL A CA 1
ATOM 754 C C . VAL A 1 92 ? -7.371 -3.302 18.141 1.00 78.75 92 VAL A C 1
ATOM 756 O O . VAL A 1 92 ? -8.209 -4.016 18.694 1.00 78.75 92 VAL A O 1
ATOM 759 N N . LYS A 1 93 ? -7.005 -2.116 18.643 1.00 82.50 93 LYS A N 1
ATOM 760 C CA . LYS A 1 93 ? -7.596 -1.546 19.865 1.00 82.50 93 LYS A CA 1
ATOM 761 C C . LYS A 1 93 ? -9.090 -1.283 19.712 1.00 82.50 93 LYS A C 1
ATOM 763 O O . LYS A 1 93 ? -9.856 -1.640 20.601 1.00 82.50 93 LYS A O 1
ATOM 768 N N . LEU A 1 94 ? -9.505 -0.698 18.589 1.00 83.81 94 LEU A N 1
ATOM 769 C CA . LEU A 1 94 ? -10.910 -0.460 18.278 1.00 83.81 94 LEU A CA 1
ATOM 770 C C . LEU A 1 94 ? -11.682 -1.782 18.243 1.00 83.81 94 LEU A C 1
ATOM 772 O O . LEU A 1 94 ? -12.732 -1.884 18.871 1.00 83.81 94 LEU A O 1
ATOM 776 N N . LYS A 1 95 ? -11.144 -2.815 17.582 1.00 82.19 95 LYS A N 1
ATOM 777 C CA . LYS A 1 95 ? -11.762 -4.147 17.516 1.00 82.19 95 LYS A CA 1
ATOM 778 C C . LYS A 1 95 ? -11.901 -4.783 18.902 1.00 82.19 95 LYS A C 1
ATOM 780 O O . LYS A 1 95 ? -12.937 -5.357 19.205 1.00 82.19 95 LYS A O 1
ATOM 785 N N . ALA A 1 96 ? -10.895 -4.640 19.765 1.00 81.69 96 ALA A N 1
ATOM 786 C CA . ALA A 1 96 ? -10.960 -5.142 21.137 1.00 81.69 96 ALA A CA 1
ATOM 787 C C . ALA A 1 96 ? -12.027 -4.416 21.977 1.00 81.69 96 ALA A C 1
ATOM 789 O O . ALA A 1 96 ? -12.787 -5.061 22.691 1.00 81.69 96 ALA A O 1
ATOM 790 N N . ILE A 1 97 ? -12.105 -3.085 21.868 1.00 82.50 97 ILE A N 1
ATOM 791 C CA . ILE A 1 97 ? -13.069 -2.255 22.609 1.00 82.50 97 ILE A CA 1
ATOM 792 C C . ILE A 1 97 ? -14.500 -2.520 22.132 1.00 82.50 97 ILE A C 1
ATOM 794 O O . ILE A 1 97 ? -15.391 -2.724 22.950 1.00 82.50 97 ILE A O 1
ATOM 798 N N . THR A 1 98 ? -14.712 -2.567 20.817 1.00 81.81 98 THR A N 1
ATOM 799 C CA . THR A 1 98 ? -16.028 -2.844 20.218 1.00 81.81 98 THR A CA 1
ATOM 800 C C . THR A 1 98 ? -16.535 -4.251 20.529 1.00 81.81 98 THR A C 1
ATOM 802 O O . THR A 1 98 ? -17.735 -4.432 20.669 1.00 81.81 98 THR A O 1
ATOM 805 N N . CYS A 1 99 ? -15.654 -5.237 20.726 1.00 79.19 99 CYS A N 1
ATOM 806 C CA . CYS A 1 99 ? -16.044 -6.595 21.130 1.00 79.19 99 CYS A CA 1
ATOM 807 C C . CYS A 1 99 ? -16.702 -6.643 22.527 1.00 79.19 99 CYS A C 1
ATOM 809 O O . CYS A 1 99 ? -17.531 -7.506 22.796 1.00 79.19 99 CYS A O 1
ATOM 811 N N . ILE A 1 100 ? -16.337 -5.712 23.417 1.00 80.69 100 ILE A N 1
ATOM 812 C CA . ILE A 1 100 ? -16.783 -5.663 24.824 1.00 80.69 100 ILE A CA 1
ATOM 813 C C . ILE A 1 100 ? -17.954 -4.670 25.011 1.00 80.69 100 ILE A C 1
ATOM 815 O O . ILE A 1 100 ? -18.472 -4.499 26.116 1.00 80.69 100 ILE A O 1
ATOM 819 N N . LEU A 1 101 ? -18.371 -3.976 23.947 1.00 82.25 101 LEU A N 1
ATOM 820 C CA . LEU A 1 101 ? -19.496 -3.045 24.007 1.00 82.25 101 LEU A CA 1
ATOM 821 C C . LEU A 1 101 ? -20.813 -3.824 24.232 1.00 82.25 101 LEU A C 1
ATOM 823 O O . LEU A 1 101 ? -21.084 -4.748 23.460 1.00 82.25 101 LEU A O 1
ATOM 827 N N . PRO A 1 102 ? -21.649 -3.456 25.225 1.00 78.38 102 PRO A N 1
ATOM 828 C CA . PRO A 1 102 ? -22.952 -4.089 25.446 1.00 78.38 102 PRO A CA 1
ATOM 829 C C . PRO A 1 102 ? -23.981 -3.592 24.420 1.00 78.38 102 PRO A C 1
ATOM 831 O O . PRO A 1 102 ? -24.807 -2.733 24.716 1.00 78.38 102 PRO A O 1
ATOM 834 N N . TYR A 1 103 ? -23.908 -4.091 23.183 1.00 77.81 103 TYR A N 1
ATOM 835 C CA . TYR A 1 103 ? -24.802 -3.679 22.089 1.00 77.81 103 TYR A CA 1
ATOM 836 C C . TYR A 1 103 ? -26.293 -3.882 22.388 1.00 77.81 103 TYR A C 1
ATOM 838 O O . TYR A 1 103 ? -27.118 -3.188 21.811 1.00 77.81 103 TYR A O 1
ATOM 846 N N . ASP A 1 104 ? -26.620 -4.818 23.273 1.00 78.69 104 ASP A N 1
ATOM 847 C CA . ASP A 1 104 ? -27.961 -5.135 23.766 1.00 78.69 104 ASP A CA 1
ATOM 848 C C . ASP A 1 104 ? -28.549 -4.053 24.686 1.00 78.69 104 ASP A C 1
ATOM 850 O O . ASP A 1 104 ? -29.766 -3.926 24.780 1.00 78.69 104 ASP A O 1
ATOM 854 N N . LYS A 1 105 ? -27.696 -3.267 25.355 1.00 78.81 105 LYS A N 1
ATOM 855 C CA . LYS A 1 105 ? -28.105 -2.243 26.335 1.00 78.81 105 LYS A CA 1
ATOM 856 C C . LYS A 1 105 ? -28.024 -0.819 25.800 1.00 78.81 105 LYS A C 1
ATOM 858 O O . LYS A 1 105 ? -28.430 0.111 26.490 1.00 78.81 105 LYS A O 1
ATOM 863 N N . ILE A 1 106 ? -27.437 -0.640 24.621 1.00 81.31 106 ILE A N 1
ATOM 864 C CA . ILE A 1 106 ? -27.251 0.676 24.017 1.00 81.31 106 ILE A CA 1
ATOM 865 C C . ILE A 1 106 ? -28.539 1.058 23.298 1.00 81.31 106 ILE A C 1
ATOM 867 O O . ILE A 1 106 ? -28.995 0.350 22.404 1.00 81.31 106 ILE A O 1
ATOM 871 N N . GLU A 1 107 ? -29.102 2.199 23.680 1.00 81.56 107 GLU A N 1
ATOM 872 C CA . GLU A 1 107 ? -30.253 2.777 22.995 1.00 81.56 107 GLU A CA 1
ATOM 873 C C . GLU A 1 107 ? -29.869 3.157 21.557 1.00 81.56 107 GLU A C 1
ATOM 875 O O . GLU A 1 107 ? -28.858 3.822 21.326 1.00 81.56 107 GLU A O 1
ATOM 880 N N . GLU A 1 108 ? -30.679 2.761 20.568 1.00 77.06 108 GLU A N 1
ATOM 881 C CA . GLU A 1 108 ? -30.404 3.071 19.154 1.00 77.06 108 GLU A CA 1
ATOM 882 C C . GLU A 1 108 ? -30.425 4.579 18.848 1.00 77.06 108 GLU A C 1
ATOM 884 O O . GLU A 1 108 ? -29.852 5.009 17.845 1.00 77.06 108 GLU A O 1
ATOM 889 N N . THR A 1 109 ? -31.050 5.374 19.719 1.00 80.31 109 THR A N 1
ATOM 890 C CA . THR A 1 109 ? -31.119 6.839 19.659 1.00 80.31 109 THR A CA 1
ATOM 891 C C . THR A 1 109 ? -29.921 7.541 20.299 1.00 80.31 109 THR A C 1
ATOM 893 O O . THR A 1 109 ? -29.841 8.763 20.213 1.00 80.31 109 THR A O 1
ATOM 896 N N . ASP A 1 110 ? -28.990 6.816 20.932 1.00 86.56 110 ASP A N 1
ATOM 897 C CA . ASP A 1 110 ? -27.809 7.426 21.548 1.00 86.56 110 ASP A CA 1
ATOM 898 C C . ASP A 1 110 ? -26.903 8.059 20.474 1.00 86.56 110 ASP A C 1
ATOM 900 O O . ASP A 1 110 ? -26.415 7.384 19.557 1.00 86.56 110 ASP A O 1
ATOM 904 N N . GLU A 1 111 ? -26.657 9.366 20.596 1.00 89.44 111 GLU A N 1
ATOM 905 C CA . GLU A 1 111 ? -25.830 10.141 19.668 1.00 89.44 111 GLU A CA 1
ATOM 906 C C . GLU A 1 111 ? -24.425 9.543 19.501 1.00 89.44 111 GLU A C 1
ATOM 908 O O . GLU A 1 111 ? -23.920 9.454 18.377 1.00 89.44 111 GLU A O 1
ATOM 913 N N . ASP A 1 112 ? -23.810 9.056 20.584 1.00 87.31 112 ASP A N 1
ATOM 914 C CA . ASP A 1 112 ? -22.472 8.456 20.544 1.00 87.31 112 ASP A CA 1
ATOM 915 C C . ASP A 1 112 ? -22.483 7.122 19.769 1.00 87.31 112 ASP A C 1
ATOM 917 O O . ASP A 1 112 ? -21.522 6.783 19.066 1.00 87.31 112 ASP A O 1
ATOM 921 N N . TYR A 1 113 ? -23.582 6.362 19.842 1.00 85.75 113 TYR A N 1
ATOM 922 C CA . TYR A 1 113 ? -23.746 5.115 19.091 1.00 85.75 113 TYR A CA 1
ATOM 923 C C . TYR A 1 113 ? -23.959 5.372 17.594 1.00 85.75 113 TYR A C 1
ATOM 925 O O . TYR A 1 113 ? -23.316 4.731 16.751 1.00 85.75 113 TYR A O 1
ATOM 933 N N . ILE A 1 114 ? -24.804 6.350 17.253 1.00 88.44 114 ILE A N 1
ATOM 934 C CA . ILE A 1 114 ? -25.023 6.796 15.869 1.00 88.44 114 ILE A CA 1
ATOM 935 C C . ILE A 1 114 ? -23.703 7.293 15.268 1.00 88.44 114 ILE A C 1
ATOM 937 O O . ILE A 1 114 ? -23.331 6.897 14.155 1.00 88.44 114 ILE A O 1
ATOM 941 N N . LEU A 1 115 ? -22.947 8.090 16.026 1.00 89.25 115 LEU A N 1
ATOM 942 C CA . LEU A 1 115 ? -21.644 8.601 15.620 1.00 89.25 115 LEU A CA 1
ATOM 943 C C . LEU A 1 115 ? -20.642 7.461 15.383 1.00 89.25 115 LEU A C 1
ATOM 945 O O . LEU A 1 115 ? -19.984 7.434 14.339 1.00 89.25 115 LEU A O 1
ATOM 949 N N . LEU A 1 116 ? -20.568 6.468 16.277 1.00 88.06 116 LEU A N 1
ATOM 950 C CA . LEU A 1 116 ? -19.707 5.291 16.101 1.00 88.06 116 LEU A CA 1
ATOM 951 C C . LEU A 1 116 ? -20.050 4.512 14.816 1.00 88.06 116 LEU A C 1
ATOM 953 O O . LEU A 1 116 ? -19.156 4.157 14.041 1.00 88.06 116 LEU A O 1
ATOM 957 N N . LYS A 1 117 ? -21.344 4.298 14.546 1.00 87.19 117 LYS A N 1
ATOM 958 C CA . LYS A 1 117 ? -21.834 3.626 13.329 1.00 87.19 117 LYS A CA 1
ATOM 959 C C . LYS A 1 117 ? -21.521 4.431 12.064 1.00 87.19 117 LYS A C 1
ATOM 961 O O . LYS A 1 117 ? -21.215 3.842 11.021 1.00 87.19 117 LYS A O 1
ATOM 966 N N . SER A 1 118 ? -21.555 5.762 12.150 1.00 87.75 118 SER A N 1
ATOM 967 C CA . SER A 1 118 ? -21.201 6.655 11.043 1.00 87.75 118 SER A CA 1
ATOM 968 C C . SER A 1 118 ? -19.721 6.532 10.658 1.00 87.75 118 SER A C 1
ATOM 970 O O . SER A 1 118 ? -19.421 6.397 9.473 1.00 87.75 118 SER A O 1
ATOM 972 N N . TYR A 1 119 ? -18.800 6.446 11.629 1.00 88.19 119 TYR A N 1
ATOM 973 C CA . TYR A 1 119 ? -17.372 6.235 11.355 1.00 88.19 119 TYR A CA 1
ATOM 974 C C . TYR A 1 119 ? -17.111 4.904 10.642 1.00 88.19 119 TYR A C 1
ATOM 976 O O . TYR A 1 119 ? -16.352 4.860 9.672 1.00 88.19 119 TYR A O 1
ATOM 984 N N . ASP A 1 120 ? -17.778 3.829 11.066 1.00 85.62 120 ASP A N 1
ATOM 985 C CA . ASP A 1 120 ? -17.676 2.523 10.410 1.00 85.62 120 ASP A CA 1
ATOM 986 C C . ASP A 1 120 ? -18.211 2.546 8.969 1.00 85.62 120 ASP A C 1
ATOM 988 O O . ASP A 1 120 ? -17.630 1.915 8.079 1.00 85.62 120 ASP A O 1
ATOM 992 N N . LYS A 1 121 ? -19.312 3.268 8.722 1.00 88.62 121 LYS A N 1
ATOM 993 C CA . LYS A 1 121 ? -19.869 3.460 7.376 1.00 88.62 121 LYS A CA 1
ATOM 994 C C . LYS A 1 121 ? -18.917 4.281 6.505 1.00 88.62 121 LYS A C 1
ATOM 996 O O . LYS A 1 121 ? -18.597 3.852 5.398 1.00 88.62 121 LYS A O 1
ATOM 1001 N N . ASN A 1 122 ? -18.412 5.399 7.019 1.00 88.75 122 ASN A N 1
ATOM 1002 C CA . ASN A 1 122 ? -17.510 6.296 6.300 1.00 88.75 122 ASN A CA 1
ATOM 1003 C C . ASN A 1 122 ? -16.191 5.607 5.941 1.00 88.75 122 ASN A C 1
ATOM 1005 O O . ASN A 1 122 ? -15.723 5.751 4.816 1.00 88.75 122 ASN A O 1
ATOM 1009 N N . ARG A 1 123 ? -15.640 4.766 6.828 1.00 88.19 123 ARG A N 1
ATOM 1010 C CA . ARG A 1 123 ? -14.447 3.962 6.524 1.00 88.19 123 ARG A CA 1
ATOM 1011 C C . ARG A 1 123 ? -14.684 2.984 5.367 1.00 88.19 123 ARG A C 1
ATOM 1013 O O . ARG A 1 123 ? -13.843 2.878 4.481 1.00 88.19 123 ARG A O 1
ATOM 1020 N N . LYS A 1 124 ? -15.841 2.311 5.321 1.00 86.06 124 LYS A N 1
ATOM 1021 C CA . LYS A 1 124 ? -16.202 1.424 4.195 1.00 86.06 124 LYS A CA 1
ATOM 1022 C C . LYS A 1 124 ? -16.375 2.187 2.885 1.00 86.06 124 LYS A C 1
ATOM 1024 O O . LYS A 1 124 ? -15.917 1.711 1.852 1.00 86.06 124 LYS A O 1
ATOM 1029 N N . ILE A 1 125 ? -17.019 3.353 2.936 1.00 88.94 125 ILE A N 1
ATOM 1030 C CA . ILE A 1 125 ? -17.190 4.225 1.769 1.00 88.94 125 ILE A CA 1
ATOM 1031 C C . ILE A 1 125 ? -15.824 4.700 1.265 1.00 88.94 125 ILE A C 1
ATOM 1033 O O . ILE A 1 125 ? -15.564 4.604 0.071 1.00 88.94 125 ILE A O 1
ATOM 1037 N N . ALA A 1 126 ? -14.929 5.122 2.162 1.00 88.44 126 ALA A N 1
ATOM 1038 C CA . ALA A 1 126 ? -13.574 5.527 1.805 1.00 88.44 126 ALA A CA 1
ATOM 1039 C C . ALA A 1 126 ? -12.820 4.397 1.088 1.00 88.44 126 ALA A C 1
ATOM 1041 O O . ALA A 1 126 ? -12.283 4.626 0.008 1.00 88.44 126 ALA A O 1
ATOM 1042 N N . TYR A 1 127 ? -12.844 3.163 1.611 1.00 87.00 127 TYR A N 1
ATOM 1043 C CA . TYR A 1 127 ? -12.225 2.027 0.916 1.00 87.00 127 TYR A CA 1
ATOM 1044 C C . TYR A 1 127 ? -12.810 1.777 -0.470 1.00 87.00 127 TYR A C 1
ATOM 1046 O O . TYR A 1 127 ? -12.061 1.468 -1.391 1.00 87.00 127 TYR A O 1
ATOM 1054 N N . LEU A 1 128 ? -14.129 1.906 -0.625 1.00 88.56 128 LEU A N 1
ATOM 1055 C CA . LEU A 1 128 ? -14.784 1.723 -1.916 1.00 88.56 128 LEU A CA 1
ATOM 1056 C C . LEU A 1 128 ? -14.319 2.796 -2.908 1.00 88.56 128 LEU A C 1
ATOM 1058 O O . LEU A 1 128 ? -13.894 2.456 -4.009 1.00 88.56 128 LEU A O 1
ATOM 1062 N N . ILE A 1 129 ? -14.320 4.067 -2.498 1.00 89.44 129 ILE A N 1
ATOM 1063 C CA . ILE A 1 129 ? -13.866 5.191 -3.326 1.00 89.44 129 ILE A CA 1
ATOM 1064 C C . ILE A 1 129 ? -12.405 4.996 -3.743 1.00 89.44 129 ILE A C 1
ATOM 1066 O O . ILE A 1 129 ? -12.102 5.026 -4.933 1.00 89.44 129 ILE A O 1
ATOM 1070 N N . PHE A 1 130 ? -11.502 4.733 -2.794 1.00 88.00 130 PHE A N 1
ATOM 1071 C CA . PHE A 1 130 ? -10.084 4.537 -3.105 1.00 88.00 130 PHE A CA 1
ATOM 1072 C C . PHE A 1 130 ? -9.842 3.300 -3.972 1.00 88.00 130 PHE A C 1
ATOM 1074 O O . PHE A 1 130 ? -9.028 3.354 -4.890 1.00 88.00 130 PHE A O 1
ATOM 1081 N N . SER A 1 131 ? -10.580 2.210 -3.749 1.00 83.62 131 SER A N 1
ATOM 1082 C CA . SER A 1 131 ? -10.506 1.028 -4.611 1.00 83.62 131 SER A CA 1
ATOM 1083 C C . SER A 1 131 ? -10.939 1.344 -6.043 1.00 83.62 131 SER A C 1
ATOM 1085 O O . SER A 1 131 ? -10.294 0.877 -6.978 1.00 83.62 131 SER A O 1
ATOM 1087 N N . MET A 1 132 ? -11.997 2.138 -6.232 1.00 89.25 132 MET A N 1
ATOM 1088 C CA . MET A 1 132 ? -12.456 2.553 -7.562 1.00 89.25 132 MET A CA 1
ATOM 1089 C C . MET A 1 132 ? -11.445 3.468 -8.255 1.00 89.25 132 MET A C 1
ATOM 1091 O O . MET A 1 132 ? -11.182 3.289 -9.442 1.00 89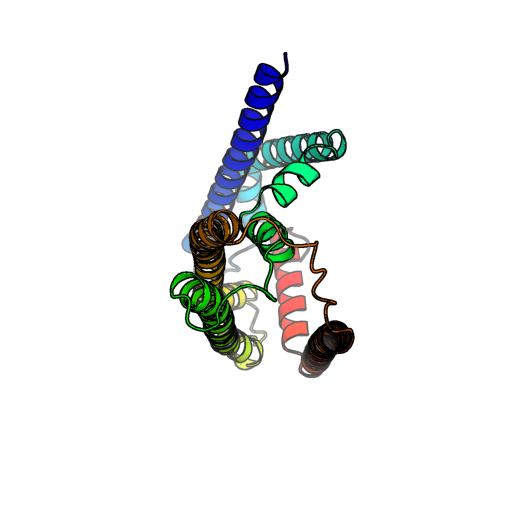.25 132 MET A O 1
ATOM 1095 N N . ILE A 1 133 ? -10.827 4.394 -7.516 1.00 89.69 133 ILE A N 1
ATOM 1096 C CA . ILE A 1 133 ? -9.754 5.251 -8.037 1.00 89.69 133 ILE A CA 1
ATOM 1097 C C . ILE A 1 133 ? -8.566 4.395 -8.492 1.00 89.69 133 ILE A C 1
ATOM 1099 O O . ILE A 1 133 ? -8.110 4.545 -9.621 1.00 89.69 133 ILE A O 1
ATOM 1103 N N . CYS A 1 134 ? -8.097 3.458 -7.663 1.00 84.75 134 CYS A N 1
ATOM 1104 C CA . CYS A 1 134 ? -6.988 2.572 -8.025 1.00 84.75 134 CYS A CA 1
ATOM 1105 C C . CYS A 1 134 ? -7.312 1.691 -9.241 1.00 84.75 134 CYS A C 1
ATOM 1107 O O . CYS A 1 134 ? -6.450 1.504 -10.097 1.00 84.75 134 CYS A O 1
ATOM 1109 N N . LEU A 1 135 ? -8.544 1.178 -9.346 1.00 86.00 135 LEU A N 1
ATOM 1110 C CA . LEU A 1 135 ? -8.986 0.419 -10.519 1.00 86.00 135 LEU A CA 1
ATOM 1111 C C . LEU A 1 135 ? -9.004 1.286 -11.781 1.00 86.00 135 LEU A C 1
ATOM 1113 O O . LEU A 1 135 ? -8.498 0.851 -12.810 1.00 86.00 135 LEU A O 1
ATOM 1117 N N . GLY A 1 136 ? -9.522 2.514 -11.698 1.00 88.00 136 GLY A N 1
ATOM 1118 C CA . GLY A 1 136 ? -9.519 3.458 -12.817 1.00 88.00 136 GLY A CA 1
ATOM 1119 C C . GLY A 1 136 ? -8.105 3.840 -13.259 1.00 88.00 136 GLY A C 1
ATOM 1120 O O . GLY A 1 136 ? -7.805 3.821 -14.449 1.00 88.00 136 GLY A O 1
ATOM 1121 N N . LEU A 1 137 ? -7.207 4.103 -12.305 1.00 88.25 137 LEU A N 1
ATOM 1122 C CA . LEU A 1 137 ? -5.800 4.399 -12.589 1.00 88.25 137 LEU A CA 1
ATOM 1123 C C . LEU A 1 137 ? -5.082 3.221 -13.249 1.00 88.25 137 LEU A C 1
ATOM 1125 O O . LEU A 1 137 ? -4.219 3.453 -14.086 1.00 88.25 137 LEU A O 1
ATOM 1129 N N . ALA A 1 138 ? -5.439 1.979 -12.911 1.00 82.00 138 ALA A N 1
ATOM 1130 C CA . ALA A 1 138 ? -4.831 0.790 -13.501 1.00 82.00 138 ALA A CA 1
ATOM 1131 C C . ALA A 1 138 ? -5.183 0.606 -14.988 1.00 82.00 138 ALA A C 1
ATOM 1133 O O . ALA A 1 138 ? -4.382 0.034 -15.727 1.00 82.00 138 ALA A O 1
ATOM 1134 N N . VAL A 1 139 ? -6.331 1.121 -15.452 1.00 87.31 139 VAL A N 1
ATOM 1135 C CA . VAL A 1 139 ? -6.749 1.019 -16.864 1.00 87.31 139 VAL A CA 1
ATOM 1136 C C . VAL A 1 139 ? -5.710 1.638 -17.801 1.00 87.31 139 VAL A C 1
ATOM 1138 O O . VAL A 1 139 ? -5.413 1.053 -18.839 1.00 87.31 139 VAL A O 1
ATOM 1141 N N . PHE A 1 140 ? -5.105 2.768 -17.427 1.00 83.25 140 PHE A N 1
ATOM 1142 C CA . PHE A 1 140 ? -4.150 3.481 -18.282 1.00 83.25 140 PHE A CA 1
ATOM 1143 C C . PHE A 1 140 ? -2.849 2.689 -18.526 1.00 83.25 140 PHE A C 1
ATOM 1145 O O . PHE A 1 140 ? -2.515 2.464 -19.693 1.00 83.25 140 PHE A O 1
ATOM 1152 N N . PRO A 1 141 ? -2.145 2.173 -17.492 1.00 81.31 141 PRO A N 1
ATOM 1153 C CA . PRO A 1 141 ? -1.042 1.237 -17.686 1.00 81.31 141 PRO A CA 1
ATOM 1154 C C . PRO A 1 141 ? -1.432 -0.004 -18.487 1.00 81.31 141 PRO A C 1
ATOM 1156 O O . PRO A 1 141 ? -0.656 -0.445 -19.331 1.00 81.31 141 PRO A O 1
ATOM 1159 N N . PHE A 1 142 ? -2.627 -0.561 -18.261 1.00 79.00 142 PHE A N 1
ATOM 1160 C CA . PHE A 1 142 ? -3.079 -1.729 -19.015 1.00 79.00 142 PHE A CA 1
ATOM 1161 C C . PHE A 1 142 ? -3.272 -1.414 -20.499 1.00 79.00 142 PHE A C 1
ATOM 1163 O O . PHE A 1 142 ? -2.772 -2.162 -21.333 1.00 79.00 142 PHE A O 1
ATOM 1170 N N . MET A 1 143 ? -3.924 -0.304 -20.848 1.00 81.00 143 MET A N 1
ATOM 1171 C CA . MET A 1 143 ? -4.080 0.114 -22.245 1.00 81.00 143 MET A CA 1
ATOM 1172 C C . MET A 1 143 ? -2.731 0.306 -22.944 1.00 81.00 143 MET A C 1
ATOM 1174 O O . MET A 1 143 ? -2.571 -0.123 -24.085 1.00 81.00 143 MET A O 1
ATOM 1178 N N . TYR A 1 144 ? -1.754 0.899 -22.252 1.00 78.44 144 TYR A N 1
ATOM 1179 C CA . TYR A 1 144 ? -0.403 1.072 -22.783 1.00 78.44 144 TYR A CA 1
ATOM 1180 C C . TYR A 1 144 ? 0.297 -0.278 -23.005 1.00 78.44 144 TYR A C 1
ATOM 1182 O O . TYR A 1 144 ? 0.842 -0.532 -24.076 1.00 78.44 144 TYR A O 1
ATOM 1190 N N . LEU A 1 145 ? 0.245 -1.176 -22.013 1.00 74.19 145 LEU A N 1
ATOM 1191 C CA . LEU A 1 145 ? 0.887 -2.495 -22.075 1.00 74.19 145 LEU A CA 1
ATOM 1192 C C . LEU A 1 145 ? 0.250 -3.431 -23.111 1.00 74.19 145 LEU A C 1
ATOM 1194 O O . LEU A 1 145 ? 0.949 -4.260 -23.693 1.00 74.19 145 LEU A O 1
ATOM 1198 N N . PHE A 1 146 ? -1.059 -3.319 -23.343 1.00 73.69 146 PHE A N 1
ATOM 1199 C CA . PHE A 1 146 ? -1.778 -4.157 -24.303 1.00 73.69 146 PHE A CA 1
ATOM 1200 C C . PHE A 1 146 ? -1.713 -3.650 -25.743 1.00 73.69 146 PHE A C 1
ATOM 1202 O O . PHE A 1 146 ? -2.125 -4.386 -26.637 1.00 73.69 146 PHE A O 1
ATOM 1209 N N . ASN A 1 147 ? -1.188 -2.449 -25.998 1.00 75.31 147 ASN A N 1
ATOM 1210 C CA . ASN A 1 147 ? -1.009 -1.954 -27.356 1.00 75.31 147 ASN A CA 1
ATOM 1211 C C . ASN A 1 147 ? 0.359 -2.404 -27.918 1.00 75.31 147 ASN A C 1
ATOM 1213 O O . ASN A 1 147 ? 1.395 -1.831 -27.565 1.00 75.31 147 ASN A O 1
ATOM 1217 N N . PRO A 1 148 ? 0.395 -3.407 -28.819 1.00 68.50 148 PRO A N 1
ATOM 1218 C CA . PRO A 1 148 ? 1.644 -3.959 -29.344 1.00 68.50 148 PRO A CA 1
ATOM 1219 C C . PRO A 1 148 ? 2.444 -2.950 -30.178 1.00 68.50 148 PRO A C 1
ATOM 1221 O O . PRO A 1 148 ? 3.649 -3.133 -30.357 1.00 68.50 148 PRO A O 1
ATOM 1224 N N . ASN A 1 149 ? 1.813 -1.864 -30.640 1.00 75.44 149 ASN A N 1
ATOM 1225 C CA . ASN A 1 149 ? 2.467 -0.812 -31.420 1.00 75.44 149 ASN A CA 1
ATOM 1226 C C . ASN A 1 149 ? 3.501 -0.018 -30.603 1.00 75.44 149 ASN A C 1
ATOM 1228 O O . ASN A 1 149 ? 4.397 0.586 -31.183 1.00 75.44 149 ASN A O 1
ATOM 1232 N N . HIS A 1 150 ? 3.431 -0.047 -29.268 1.00 70.06 150 HIS A N 1
ATOM 1233 C CA . HIS A 1 150 ? 4.456 0.563 -28.412 1.00 70.06 150 HIS A CA 1
ATOM 1234 C C . HIS A 1 150 ? 5.709 -0.316 -28.252 1.00 70.06 150 HIS A C 1
ATOM 1236 O O . HIS A 1 150 ? 6.732 0.158 -27.761 1.00 70.06 150 HIS A O 1
ATOM 1242 N N . PHE A 1 151 ? 5.662 -1.579 -28.699 1.00 67.38 151 PHE A N 1
ATOM 1243 C CA . PHE A 1 151 ? 6.722 -2.575 -28.495 1.00 67.38 151 PHE A CA 1
ATOM 1244 C C . PHE A 1 151 ? 7.269 -3.167 -29.807 1.00 67.38 151 PHE A C 1
ATOM 1246 O O . PHE A 1 151 ? 7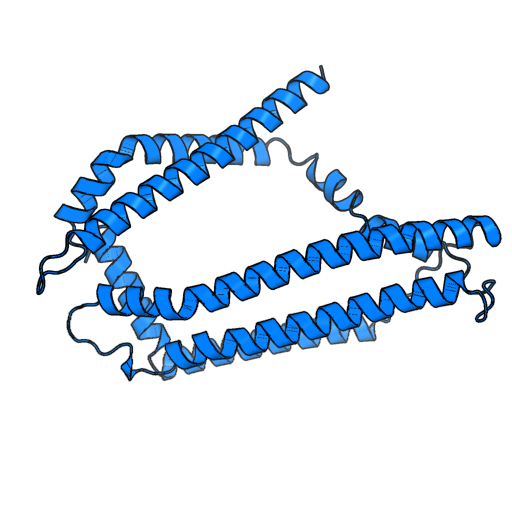.676 -4.333 -29.852 1.00 67.38 151 PHE A O 1
ATOM 1253 N N . VAL A 1 152 ? 7.283 -2.388 -30.895 1.00 66.00 152 VAL A N 1
ATOM 1254 C CA . VAL A 1 152 ? 7.781 -2.844 -32.208 1.00 66.00 152 VAL A CA 1
ATOM 1255 C C . VAL A 1 152 ? 9.298 -3.076 -32.158 1.00 66.00 152 VAL A C 1
ATOM 1257 O O . VAL A 1 152 ? 10.050 -2.282 -31.598 1.00 66.00 152 VAL A O 1
ATOM 1260 N N . ALA A 1 153 ? 9.776 -4.190 -32.711 1.00 57.09 153 ALA A N 1
ATOM 1261 C CA . ALA A 1 153 ? 11.167 -4.632 -32.616 1.00 57.09 153 ALA A CA 1
ATOM 1262 C C . ALA A 1 153 ? 12.119 -3.852 -33.552 1.00 57.09 153 ALA A C 1
ATOM 1264 O O . ALA A 1 153 ? 12.710 -4.427 -34.453 1.00 57.09 153 ALA A O 1
ATOM 1265 N N . ASN A 1 154 ? 12.301 -2.548 -33.326 1.00 56.22 154 ASN A N 1
ATOM 1266 C CA . ASN A 1 154 ? 13.173 -1.693 -34.149 1.00 56.22 154 ASN A CA 1
ATOM 1267 C C . ASN A 1 154 ? 14.597 -1.548 -33.567 1.00 56.22 154 ASN A C 1
ATOM 1269 O O . ASN A 1 154 ? 15.173 -0.469 -33.609 1.00 56.22 154 ASN A O 1
ATOM 1273 N N . GLY A 1 155 ? 15.150 -2.594 -32.942 1.00 53.69 155 GLY A N 1
ATOM 1274 C CA . GLY A 1 155 ? 16.518 -2.583 -32.385 1.00 53.69 155 GLY A CA 1
ATOM 1275 C C . GLY A 1 155 ? 16.702 -1.805 -31.071 1.00 53.69 155 GLY A C 1
ATOM 1276 O O . GLY A 1 155 ? 17.370 -2.294 -30.169 1.00 53.69 155 GLY A O 1
ATOM 1277 N N . HIS A 1 156 ? 16.026 -0.670 -30.870 1.00 59.28 156 HIS A N 1
ATOM 1278 C CA . HIS A 1 156 ? 16.165 0.148 -29.656 1.00 59.28 156 HIS A CA 1
ATOM 1279 C C . HIS A 1 156 ? 15.260 -0.341 -28.515 1.00 59.28 156 HIS A C 1
ATOM 1281 O O . HIS A 1 156 ? 14.167 0.175 -28.263 1.00 59.28 156 HIS A O 1
ATOM 1287 N N . ALA A 1 157 ? 15.707 -1.388 -27.821 1.00 60.66 157 ALA A N 1
ATOM 1288 C CA . ALA A 1 157 ? 14.995 -1.969 -26.688 1.00 60.66 157 ALA A CA 1
ATOM 1289 C C . ALA A 1 157 ? 14.794 -0.974 -25.539 1.00 60.66 157 ALA A C 1
ATOM 1291 O O . ALA A 1 157 ? 13.690 -0.857 -25.002 1.00 60.66 157 ALA A O 1
ATOM 1292 N N . THR A 1 158 ? 15.833 -0.211 -25.221 1.00 61.62 158 THR A N 1
ATOM 1293 C CA . THR A 1 158 ? 15.858 0.672 -24.060 1.00 61.62 158 THR A CA 1
ATOM 1294 C C . THR A 1 158 ? 14.887 1.850 -24.160 1.00 61.62 158 THR A C 1
ATOM 1296 O O . THR A 1 158 ? 14.194 2.149 -23.190 1.00 61.62 158 THR A O 1
ATOM 1299 N N . GLY A 1 159 ? 14.787 2.498 -25.328 1.00 65.06 159 GLY A N 1
ATOM 1300 C CA . GLY A 1 159 ? 13.928 3.677 -25.506 1.00 65.06 159 GLY A CA 1
ATOM 1301 C C . GLY A 1 159 ? 12.451 3.383 -25.227 1.00 65.06 159 GLY A C 1
ATOM 1302 O O . GLY A 1 159 ? 11.779 4.151 -24.549 1.00 65.06 159 GLY A O 1
ATOM 1303 N N . GLN A 1 160 ? 11.975 2.207 -25.640 1.00 66.31 160 GLN A N 1
ATOM 1304 C CA . GLN A 1 160 ? 10.580 1.793 -25.446 1.00 66.31 160 GLN A CA 1
ATOM 1305 C C . GLN A 1 160 ? 10.231 1.510 -23.983 1.00 66.31 160 GLN A C 1
ATOM 1307 O O . GLN A 1 160 ? 9.104 1.749 -23.554 1.00 66.31 160 GLN A O 1
ATOM 1312 N N . VAL A 1 161 ? 11.191 1.010 -23.201 1.00 68.19 161 VAL A N 1
ATOM 1313 C CA . VAL A 1 161 ? 10.994 0.783 -21.762 1.00 68.19 161 VAL A CA 1
ATOM 1314 C C . VAL A 1 161 ? 11.013 2.100 -20.994 1.00 68.19 161 VAL A C 1
ATOM 1316 O O . VAL A 1 161 ? 10.240 2.259 -20.053 1.00 68.19 161 VAL A O 1
ATOM 1319 N N . ILE A 1 162 ? 11.837 3.062 -21.407 1.00 68.25 162 ILE A N 1
ATOM 1320 C CA . ILE A 1 162 ? 11.851 4.397 -20.799 1.00 68.25 162 ILE A CA 1
ATOM 1321 C C . ILE A 1 162 ? 10.529 5.121 -21.072 1.00 68.25 162 ILE A C 1
ATOM 1323 O O . ILE A 1 162 ? 9.912 5.608 -20.126 1.00 68.25 162 ILE A O 1
ATOM 1327 N N . ASP A 1 163 ? 10.037 5.099 -22.313 1.00 73.75 163 ASP A N 1
ATOM 1328 C CA . ASP A 1 163 ? 8.719 5.655 -22.649 1.00 73.75 163 ASP A CA 1
ATOM 1329 C C . ASP A 1 163 ? 7.595 4.973 -21.865 1.00 73.75 163 ASP A C 1
ATOM 1331 O O . ASP A 1 163 ? 6.703 5.646 -21.343 1.00 73.75 163 ASP A O 1
ATOM 1335 N N . MET A 1 164 ? 7.673 3.649 -21.698 1.00 77.12 164 MET A N 1
ATOM 1336 C CA . MET A 1 164 ? 6.738 2.898 -20.863 1.00 77.12 164 MET A CA 1
ATOM 1337 C C . MET A 1 164 ? 6.773 3.368 -19.404 1.00 77.12 164 MET A C 1
ATOM 1339 O O . MET A 1 164 ? 5.720 3.585 -18.808 1.00 77.12 164 MET A O 1
ATOM 1343 N N . ILE A 1 165 ? 7.960 3.541 -18.816 1.00 75.31 165 ILE A N 1
ATOM 1344 C CA . ILE A 1 165 ? 8.097 4.015 -17.434 1.00 75.31 165 ILE A CA 1
ATOM 1345 C C . ILE A 1 165 ? 7.530 5.428 -17.304 1.00 75.31 165 ILE A C 1
ATOM 1347 O O . ILE A 1 165 ? 6.755 5.669 -16.385 1.00 75.31 165 ILE A O 1
ATOM 1351 N N . ILE A 1 166 ? 7.849 6.342 -18.221 1.00 78.75 166 ILE A N 1
ATOM 1352 C CA . ILE A 1 166 ? 7.351 7.726 -18.182 1.00 78.75 166 ILE A CA 1
ATOM 1353 C C . ILE A 1 166 ? 5.818 7.761 -18.242 1.00 78.75 166 ILE A C 1
ATOM 1355 O O . ILE A 1 166 ? 5.200 8.536 -17.514 1.00 78.75 166 ILE A O 1
ATOM 1359 N N . HIS A 1 167 ? 5.201 6.891 -19.044 1.00 81.94 167 HIS A N 1
ATOM 1360 C CA . HIS A 1 167 ? 3.745 6.819 -19.151 1.00 81.94 167 HIS A CA 1
ATOM 1361 C C . HIS A 1 167 ? 3.086 6.123 -17.955 1.00 81.94 167 HIS A C 1
ATOM 1363 O O . HIS A 1 167 ? 2.021 6.549 -17.528 1.00 81.94 167 HIS A O 1
ATOM 1369 N N . ILE A 1 168 ? 3.687 5.074 -17.386 1.00 83.38 168 ILE A N 1
ATOM 1370 C CA . ILE A 1 168 ? 3.069 4.277 -16.310 1.00 83.38 168 ILE A CA 1
ATOM 1371 C C . ILE A 1 168 ? 3.333 4.873 -14.918 1.00 83.38 168 ILE A C 1
ATOM 1373 O O . ILE A 1 168 ? 2.458 4.834 -14.047 1.00 83.38 168 ILE A O 1
ATOM 1377 N N . LEU A 1 169 ? 4.524 5.431 -14.690 1.00 82.31 169 LEU A N 1
ATOM 1378 C CA . LEU A 1 169 ? 4.999 5.872 -13.376 1.00 82.31 169 LEU A CA 1
ATOM 1379 C C . LEU A 1 169 ? 4.071 6.893 -12.693 1.00 82.31 169 LEU A C 1
ATOM 1381 O O . LEU A 1 169 ? 3.794 6.696 -11.508 1.00 82.31 169 LEU A O 1
ATOM 1385 N N . PRO A 1 170 ? 3.526 7.925 -13.371 1.00 86.62 170 PRO A N 1
ATOM 1386 C CA . PRO A 1 170 ? 2.624 8.883 -12.734 1.00 86.62 170 PRO A CA 1
ATOM 1387 C C . PRO A 1 170 ? 1.387 8.213 -12.125 1.00 86.62 170 PRO A C 1
ATOM 1389 O O . PRO A 1 170 ? 1.017 8.510 -10.991 1.00 86.62 170 PRO A O 1
ATOM 1392 N N . PHE A 1 171 ? 0.789 7.245 -12.826 1.00 87.88 171 PHE A N 1
ATOM 1393 C CA . PHE A 1 171 ? -0.393 6.524 -12.342 1.00 87.88 171 PHE A CA 1
ATOM 1394 C C . PHE A 1 171 ? -0.071 5.632 -11.140 1.00 87.88 171 PHE A C 1
ATOM 1396 O O . PHE A 1 171 ? -0.855 5.563 -10.191 1.00 87.88 171 PHE A O 1
ATOM 1403 N N . VAL A 1 172 ? 1.106 4.998 -11.140 1.00 82.06 172 VAL A N 1
ATOM 1404 C CA . VAL A 1 172 ? 1.591 4.200 -10.003 1.00 82.06 172 VAL A CA 1
ATOM 1405 C C . VAL A 1 172 ? 1.831 5.087 -8.780 1.00 82.06 172 VAL A C 1
ATOM 1407 O O . VAL A 1 172 ? 1.413 4.734 -7.676 1.00 82.06 172 VAL A O 1
ATOM 1410 N N . VAL A 1 173 ? 2.450 6.257 -8.968 1.00 83.56 173 VAL A N 1
ATOM 1411 C CA . VAL A 1 173 ? 2.695 7.225 -7.888 1.00 83.56 173 VAL A CA 1
ATOM 1412 C C . VAL A 1 173 ? 1.377 7.729 -7.301 1.00 83.56 173 VAL A C 1
ATOM 1414 O O . VAL A 1 173 ? 1.222 7.721 -6.080 1.00 83.56 173 VAL A O 1
ATOM 1417 N N . ILE A 1 174 ? 0.398 8.094 -8.137 1.00 87.00 174 ILE A N 1
ATOM 1418 C CA . ILE A 1 174 ? -0.930 8.524 -7.669 1.00 87.00 174 ILE A CA 1
ATOM 1419 C C . ILE A 1 174 ? -1.611 7.396 -6.881 1.00 87.00 174 ILE A C 1
ATOM 1421 O O . ILE A 1 174 ? -2.099 7.633 -5.775 1.00 87.00 174 ILE A O 1
ATOM 1425 N N . GLY A 1 175 ? -1.585 6.158 -7.387 1.00 86.12 175 GLY A N 1
ATOM 1426 C CA . GLY A 1 175 ? -2.140 5.000 -6.679 1.00 86.12 175 GLY A CA 1
ATOM 1427 C C . GLY A 1 175 ? -1.486 4.774 -5.311 1.00 86.12 175 GLY A C 1
ATOM 1428 O O . GLY A 1 175 ? -2.173 4.509 -4.321 1.00 86.12 175 GLY A O 1
ATOM 1429 N N . PHE A 1 176 ? -0.168 4.955 -5.222 1.00 83.19 176 PHE A N 1
ATOM 1430 C CA . PHE A 1 176 ? 0.570 4.838 -3.965 1.00 83.19 176 PHE A CA 1
ATOM 1431 C C . PHE A 1 176 ? 0.212 5.949 -2.966 1.00 83.19 176 PHE A C 1
ATOM 1433 O O . PHE A 1 176 ? 0.012 5.678 -1.781 1.00 83.19 176 PHE A O 1
ATOM 1440 N N . VAL A 1 177 ? 0.053 7.190 -3.434 1.00 87.81 177 VAL A N 1
ATOM 1441 C CA . VAL A 1 177 ? -0.413 8.312 -2.603 1.00 87.81 177 VAL A CA 1
ATOM 1442 C C . VAL A 1 177 ? -1.830 8.054 -2.083 1.00 87.81 177 VAL A C 1
ATOM 1444 O O . VAL A 1 177 ? -2.080 8.224 -0.887 1.00 87.81 177 VAL A O 1
ATOM 1447 N N . CYS A 1 178 ? -2.744 7.570 -2.931 1.00 86.38 178 CYS A N 1
ATOM 1448 C CA . CYS A 1 178 ? -4.094 7.174 -2.516 1.00 86.38 178 CYS A CA 1
ATOM 1449 C C . CYS A 1 178 ? -4.067 6.071 -1.447 1.00 86.38 178 CYS A C 1
ATOM 1451 O O . CYS A 1 178 ? -4.827 6.126 -0.474 1.00 86.38 178 CYS A O 1
ATOM 1453 N N . PHE A 1 179 ? -3.167 5.095 -1.578 1.00 85.12 179 PHE A N 1
ATOM 1454 C CA . PHE A 1 179 ? -2.987 4.041 -0.582 1.00 85.12 179 PHE A CA 1
ATOM 1455 C C . PHE A 1 179 ? -2.524 4.600 0.772 1.00 85.12 179 PHE A C 1
ATOM 1457 O O . PHE A 1 179 ? -3.124 4.289 1.804 1.00 85.12 179 PHE A O 1
ATOM 1464 N N . ILE A 1 180 ? -1.519 5.482 0.783 1.00 83.81 180 ILE A N 1
ATOM 1465 C CA . ILE A 1 180 ? -1.054 6.147 2.013 1.00 83.81 180 ILE A CA 1
ATOM 1466 C C . ILE A 1 180 ? -2.190 6.954 2.650 1.00 83.81 180 ILE A C 1
ATOM 1468 O O . ILE A 1 180 ? -2.441 6.816 3.849 1.00 83.81 180 ILE A O 1
ATOM 1472 N N . ALA A 1 181 ? -2.910 7.754 1.858 1.00 86.00 181 ALA A N 1
ATOM 1473 C CA . ALA A 1 181 ? -4.040 8.549 2.336 1.00 86.00 181 ALA A CA 1
ATOM 1474 C C . ALA A 1 181 ? -5.120 7.670 2.988 1.00 86.00 181 ALA A C 1
ATOM 1476 O O . ALA A 1 181 ? -5.638 8.013 4.051 1.00 86.00 181 ALA A O 1
ATOM 1477 N N . THR A 1 182 ? -5.394 6.497 2.409 1.00 87.56 182 THR A N 1
ATOM 1478 C CA . THR A 1 182 ? -6.339 5.515 2.961 1.00 87.56 182 THR A CA 1
ATOM 1479 C C . THR A 1 182 ? -5.892 5.013 4.336 1.00 87.56 182 THR A C 1
ATOM 1481 O O . THR A 1 182 ? -6.686 4.998 5.275 1.00 87.56 182 THR A O 1
ATOM 1484 N N . VAL A 1 183 ? -4.616 4.642 4.484 1.00 84.56 183 VAL A N 1
ATOM 1485 C CA . VAL A 1 183 ? -4.057 4.141 5.754 1.00 84.56 183 VAL A CA 1
ATOM 1486 C C . VAL A 1 183 ? -4.036 5.231 6.831 1.00 84.56 183 VAL A C 1
ATOM 1488 O O . VAL A 1 183 ? -4.303 4.962 8.007 1.00 84.56 183 VAL A O 1
ATOM 1491 N N . LEU A 1 184 ? -3.733 6.476 6.455 1.00 87.94 184 LEU A N 1
ATOM 1492 C CA . LEU A 1 184 ? -3.773 7.614 7.375 1.00 87.94 184 LEU A CA 1
ATOM 1493 C C . LEU A 1 184 ? -5.206 7.916 7.823 1.00 87.94 184 LEU A C 1
ATOM 1495 O O . LEU A 1 184 ? -5.450 8.064 9.023 1.00 87.94 184 LEU A O 1
ATOM 1499 N N . TYR A 1 185 ? -6.157 7.936 6.885 1.00 89.69 185 TYR A N 1
ATOM 1500 C CA . TYR A 1 185 ? -7.574 8.126 7.186 1.00 89.69 185 TYR A CA 1
ATOM 1501 C C . TYR A 1 185 ? -8.118 7.016 8.090 1.00 89.69 185 TYR A C 1
ATOM 1503 O O . TYR A 1 185 ? -8.816 7.301 9.062 1.00 89.69 185 TYR A O 1
ATOM 1511 N N . GLU A 1 186 ? -7.758 5.757 7.828 1.00 87.69 186 GLU A N 1
ATOM 1512 C CA . GLU A 1 186 ? -8.133 4.630 8.680 1.00 87.69 186 GLU A CA 1
ATOM 1513 C C . GLU A 1 186 ? -7.617 4.814 10.110 1.00 87.69 186 GLU A C 1
ATOM 1515 O O . GLU A 1 186 ? -8.380 4.644 11.060 1.00 87.69 186 GLU A O 1
ATOM 1520 N N . ASN A 1 187 ? -6.351 5.204 10.283 1.00 85.88 187 ASN A N 1
ATOM 1521 C CA . ASN A 1 187 ? -5.779 5.423 11.611 1.00 85.88 187 ASN A CA 1
ATOM 1522 C C . ASN A 1 187 ? -6.421 6.604 12.347 1.00 85.88 187 ASN A C 1
ATOM 1524 O O . ASN A 1 187 ? -6.669 6.500 13.552 1.00 85.88 187 ASN A O 1
ATOM 1528 N N . TYR A 1 188 ? -6.704 7.698 11.636 1.00 88.62 188 TYR A N 1
ATOM 1529 C CA . TYR A 1 188 ? -7.405 8.862 12.176 1.00 88.62 188 TYR A CA 1
ATOM 1530 C C . TYR A 1 188 ? -8.835 8.501 12.612 1.00 88.62 188 TYR A C 1
ATOM 1532 O O . TYR A 1 188 ? -9.219 8.720 13.762 1.00 88.62 188 TYR A O 1
ATOM 1540 N N . SER A 1 189 ? -9.596 7.850 11.728 1.00 89.06 189 SER A N 1
ATOM 1541 C CA . SER A 1 189 ? -10.957 7.372 11.996 1.00 89.06 189 SER A CA 1
ATOM 1542 C C . SER A 1 189 ? -10.996 6.360 13.149 1.00 89.06 189 SER A C 1
ATOM 1544 O O . SER A 1 189 ? -11.853 6.446 14.033 1.00 89.06 189 SER A O 1
ATOM 1546 N N . ALA A 1 190 ? -10.043 5.422 13.195 1.00 86.50 190 ALA A N 1
ATOM 1547 C CA . ALA A 1 190 ? -9.923 4.447 14.276 1.00 86.50 190 ALA A CA 1
ATOM 1548 C C . ALA A 1 190 ? -9.638 5.120 15.627 1.00 86.50 190 ALA A C 1
ATOM 1550 O O . ALA A 1 190 ? -10.185 4.711 16.647 1.00 86.50 190 ALA A O 1
ATOM 1551 N N . ASN A 1 191 ? -8.820 6.174 15.651 1.00 89.56 191 ASN A N 1
ATOM 1552 C CA . ASN A 1 191 ? -8.534 6.901 16.885 1.00 89.56 191 ASN A CA 1
ATOM 1553 C C . ASN A 1 191 ? -9.781 7.619 17.429 1.00 89.56 191 ASN A C 1
ATOM 1555 O O . ASN A 1 191 ? -10.107 7.479 18.606 1.00 89.56 191 ASN A O 1
ATOM 1559 N N . ASN A 1 192 ? -10.524 8.315 16.565 1.00 88.81 192 ASN A N 1
ATOM 1560 C CA . A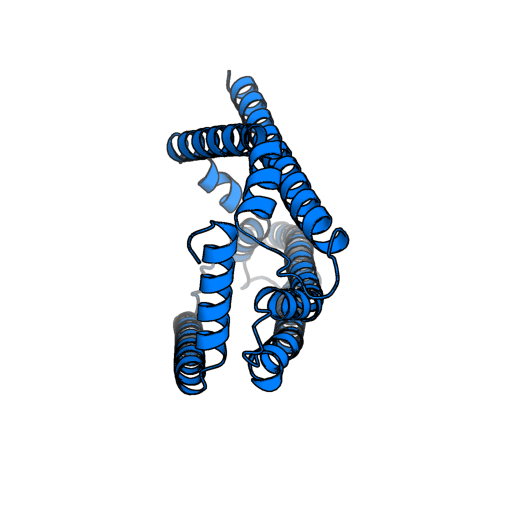SN A 1 192 ? -11.746 9.017 16.970 1.00 88.81 192 ASN A CA 1
ATOM 1561 C C . ASN A 1 192 ? -12.839 8.043 17.432 1.00 88.81 192 ASN A C 1
ATOM 1563 O O . ASN A 1 192 ? -13.467 8.254 18.468 1.00 88.81 192 ASN A O 1
ATOM 1567 N N . SER A 1 193 ? -13.012 6.926 16.723 1.00 88.19 193 SER A N 1
ATOM 1568 C CA . SER A 1 193 ? -13.975 5.888 17.117 1.00 88.19 193 SER A CA 1
ATOM 1569 C C . SER A 1 193 ? -13.610 5.200 18.437 1.00 88.19 193 SER A C 1
ATOM 1571 O O . SER A 1 193 ? -14.513 4.861 19.196 1.00 88.19 193 SER A O 1
ATOM 1573 N N . ILE A 1 194 ? -12.322 5.057 18.786 1.00 88.50 194 ILE A N 1
ATOM 1574 C CA . ILE A 1 194 ? -11.909 4.574 20.118 1.00 88.50 194 ILE A CA 1
ATOM 1575 C C . ILE A 1 194 ? -12.382 5.522 21.222 1.00 88.50 194 ILE A C 1
ATOM 1577 O O . ILE A 1 194 ? -12.823 5.051 22.270 1.00 88.50 194 ILE A O 1
ATOM 1581 N N . ILE A 1 195 ? -12.263 6.839 21.021 1.00 89.38 195 ILE A N 1
ATOM 1582 C CA . ILE A 1 195 ? -12.670 7.835 22.023 1.00 89.38 195 ILE A CA 1
ATOM 1583 C C . ILE A 1 195 ? -14.171 7.703 22.295 1.00 89.38 195 ILE A C 1
ATOM 1585 O O . ILE A 1 195 ? -14.571 7.575 23.451 1.00 89.38 195 ILE A O 1
ATOM 1589 N N . VAL A 1 196 ? -14.983 7.646 21.237 1.00 89.19 196 VAL A N 1
ATOM 1590 C CA . VAL A 1 196 ? -16.443 7.481 21.335 1.00 89.19 196 VAL A CA 1
ATOM 1591 C C . VAL A 1 196 ? -16.810 6.129 21.958 1.00 89.19 196 VAL A C 1
ATOM 1593 O O . VAL A 1 196 ? -17.583 6.068 22.909 1.00 89.19 196 VAL A O 1
ATOM 1596 N N . ALA A 1 197 ? -16.182 5.035 21.519 1.00 86.94 197 ALA A N 1
ATOM 1597 C CA . ALA A 1 197 ? -16.447 3.706 22.070 1.00 86.94 197 ALA A CA 1
ATOM 1598 C C . ALA A 1 197 ? -16.082 3.597 23.566 1.00 86.94 197 ALA A C 1
ATOM 1600 O O . ALA A 1 197 ? -16.758 2.902 24.325 1.00 86.94 197 ALA A O 1
ATOM 1601 N N . LYS A 1 198 ? -15.044 4.308 24.025 1.00 88.00 198 LYS A N 1
ATOM 1602 C CA . LYS A 1 198 ? -14.712 4.399 25.456 1.00 88.00 198 LYS A CA 1
ATOM 1603 C C . LYS A 1 198 ? -15.748 5.190 26.255 1.00 88.00 198 LYS A C 1
ATOM 1605 O O . LYS A 1 198 ? -16.025 4.794 27.384 1.00 88.00 198 LYS A O 1
ATOM 1610 N N . LYS A 1 199 ? -16.320 6.264 25.695 1.00 88.00 199 LYS A N 1
ATOM 1611 C CA . LYS A 1 199 ? -17.421 7.011 26.333 1.00 88.00 199 LYS A CA 1
ATOM 1612 C C . LYS A 1 199 ? -18.648 6.120 26.527 1.00 88.00 199 LYS A C 1
ATOM 1614 O O . LYS A 1 199 ? -19.158 6.030 27.640 1.00 88.00 199 LYS A O 1
ATOM 1619 N N . LEU A 1 200 ? -19.030 5.366 25.494 1.00 86.31 200 LEU A N 1
ATOM 1620 C CA . LEU A 1 200 ? -20.127 4.395 25.571 1.00 86.31 200 LEU A CA 1
ATOM 1621 C C . LEU A 1 200 ? -19.875 3.316 26.636 1.00 86.31 200 LEU A C 1
ATOM 1623 O O . LEU A 1 200 ? -20.768 3.003 27.420 1.00 86.31 200 LEU A O 1
ATOM 1627 N N . LEU A 1 201 ? -18.647 2.793 26.731 1.00 86.12 201 LEU A N 1
ATOM 1628 C CA . LEU A 1 201 ? -18.276 1.841 27.787 1.00 86.12 201 LEU A CA 1
ATOM 1629 C C . LEU A 1 201 ? -18.325 2.439 29.195 1.00 86.12 201 LEU A C 1
ATOM 1631 O O . LEU A 1 201 ? -18.640 1.722 30.143 1.00 86.12 201 LEU A O 1
ATOM 1635 N N . ALA A 1 202 ? -17.987 3.719 29.353 1.00 85.69 202 ALA A N 1
ATOM 1636 C CA . ALA A 1 202 ? -18.101 4.398 30.639 1.00 85.69 202 ALA A CA 1
ATOM 1637 C C . ALA A 1 202 ? -19.575 4.576 31.044 1.00 85.69 202 ALA A C 1
ATOM 1639 O O . ALA A 1 202 ? -19.902 4.391 32.214 1.00 85.69 202 ALA A O 1
ATOM 1640 N N . LYS A 1 203 ? -20.455 4.863 30.074 1.00 86.00 203 LYS A N 1
ATOM 1641 C CA . LYS A 1 203 ? -21.896 5.074 30.280 1.00 86.00 203 LYS A CA 1
ATOM 1642 C C . LYS A 1 203 ? -22.650 3.776 30.597 1.00 86.00 203 LYS A C 1
ATOM 1644 O O . LYS A 1 203 ? -23.373 3.720 31.585 1.00 86.00 203 LYS A O 1
ATOM 1649 N N . TYR A 1 204 ? -22.441 2.717 29.814 1.00 82.75 204 TYR A N 1
ATOM 1650 C CA . TYR A 1 204 ? -23.215 1.467 29.917 1.00 82.75 204 TYR A CA 1
ATOM 1651 C C . TYR A 1 204 ? -22.497 0.331 30.668 1.00 82.75 204 TYR A C 1
ATOM 1653 O O . TYR A 1 204 ? -23.053 -0.758 30.819 1.00 82.75 204 TYR A O 1
ATOM 1661 N N . LYS A 1 205 ? -21.283 0.590 31.183 1.00 79.69 205 LYS A N 1
ATOM 1662 C CA . LYS A 1 205 ? -20.347 -0.403 31.746 1.00 79.69 205 LYS A CA 1
ATOM 1663 C C . LYS A 1 205 ? -19.972 -1.492 30.726 1.00 79.69 205 LYS A C 1
ATOM 1665 O O . LYS A 1 205 ? -20.494 -1.566 29.618 1.00 79.69 205 LYS A O 1
ATOM 1670 N N . LYS A 1 206 ? -18.973 -2.315 31.060 1.00 76.25 206 LYS A N 1
ATOM 1671 C CA . LYS A 1 206 ? -18.537 -3.405 30.173 1.00 76.25 206 LYS A CA 1
ATOM 1672 C C . LYS A 1 206 ? -19.654 -4.441 30.034 1.00 76.25 206 LYS A C 1
ATOM 1674 O O . LYS A 1 206 ? -20.179 -4.901 31.046 1.00 76.25 206 LYS A O 1
ATOM 1679 N N . GLY A 1 207 ? -19.975 -4.799 28.794 1.00 67.88 207 GLY A N 1
ATOM 1680 C CA . GLY A 1 207 ? -20.818 -5.947 28.487 1.00 67.88 207 GLY A CA 1
ATOM 1681 C C . GLY A 1 207 ? -20.041 -7.255 28.563 1.00 67.88 207 GLY A C 1
ATOM 1682 O O . GLY A 1 207 ? -18.817 -7.264 28.738 1.00 67.88 207 GLY A O 1
ATOM 1683 N N . GLU A 1 208 ? -20.752 -8.367 28.391 1.00 68.00 208 GLU A N 1
ATOM 1684 C CA . GLU A 1 208 ? -20.107 -9.637 28.064 1.00 68.00 208 GLU A CA 1
ATOM 1685 C C . GLU A 1 208 ? -19.368 -9.519 26.725 1.00 68.00 208 GLU A C 1
ATOM 1687 O O . GLU A 1 208 ? -19.704 -8.690 25.875 1.00 68.00 208 GLU A O 1
ATOM 1692 N N . ILE A 1 209 ? -18.321 -10.327 26.540 1.00 61.97 209 ILE A N 1
ATOM 1693 C CA . ILE A 1 209 ? -17.550 -10.318 25.295 1.00 61.97 209 ILE A CA 1
ATOM 1694 C C . ILE A 1 209 ? -18.460 -10.831 24.181 1.00 61.97 209 ILE A C 1
ATOM 1696 O O . ILE A 1 209 ? -18.635 -12.037 24.005 1.00 61.97 209 ILE A O 1
ATOM 1700 N N . SER A 1 210 ? -19.007 -9.911 23.393 1.00 57.50 210 SER A N 1
ATOM 1701 C CA . SER A 1 210 ? -19.723 -10.252 22.177 1.00 57.50 210 SER A CA 1
ATOM 1702 C C . SER A 1 210 ? -18.685 -10.576 21.106 1.00 57.50 210 SER A C 1
ATOM 1704 O O . SER A 1 210 ? -18.244 -9.732 20.323 1.00 57.50 210 SER A O 1
ATOM 1706 N N . PHE A 1 211 ? -18.268 -11.842 21.040 1.00 52.44 211 PHE A N 1
ATOM 1707 C CA . PHE A 1 211 ? -17.714 -12.346 19.792 1.00 52.44 211 PHE A CA 1
ATOM 1708 C C . PHE A 1 211 ? -18.843 -12.272 18.777 1.00 52.44 211 PHE A C 1
ATOM 1710 O O . PHE A 1 211 ? -19.667 -13.177 18.669 1.00 52.44 211 PHE A O 1
ATOM 1717 N N . LYS A 1 212 ? -18.913 -11.150 18.057 1.00 52.41 212 LYS A N 1
ATOM 1718 C CA . LYS A 1 212 ? -19.787 -10.995 16.905 1.00 52.41 212 LYS A CA 1
ATOM 1719 C C . LYS A 1 212 ? -19.343 -12.077 15.936 1.00 52.41 212 LYS A C 1
ATOM 1721 O O . LYS A 1 212 ? -18.335 -11.892 15.257 1.00 52.41 212 LYS A O 1
ATOM 1726 N N . ALA A 1 213 ? -20.022 -13.226 15.980 1.00 46.00 213 ALA A N 1
ATOM 1727 C CA . ALA A 1 213 ? -19.686 -14.399 15.200 1.00 46.00 213 ALA A CA 1
ATOM 1728 C C . ALA A 1 213 ? -19.551 -13.924 13.761 1.00 46.00 213 ALA A C 1
ATOM 1730 O O . ALA A 1 213 ? -20.519 -13.470 13.142 1.00 46.00 213 ALA A O 1
ATOM 1731 N N . GLU A 1 214 ? -18.313 -13.876 13.278 1.00 50.97 214 GLU A N 1
ATOM 1732 C CA . GLU A 1 214 ? -18.037 -13.388 11.945 1.00 50.97 214 GLU A CA 1
ATOM 1733 C C . GLU A 1 214 ? -18.743 -14.364 11.016 1.00 50.97 214 GLU A C 1
ATOM 1735 O O . GLU A 1 214 ? -18.395 -15.541 10.962 1.00 50.97 214 GLU A O 1
ATOM 1740 N N . ASN A 1 215 ? -19.842 -13.900 10.414 1.00 56.72 215 ASN A N 1
ATOM 1741 C CA . ASN A 1 215 ? -20.777 -14.765 9.713 1.00 56.72 215 ASN A CA 1
ATOM 1742 C C . ASN A 1 215 ? -19.978 -15.623 8.722 1.00 56.72 215 ASN A C 1
ATOM 1744 O O . ASN A 1 215 ? -19.325 -15.070 7.837 1.00 56.72 215 ASN A O 1
ATOM 1748 N N . LYS A 1 216 ? -19.988 -16.953 8.891 1.00 56.69 216 LYS A N 1
ATOM 1749 C CA . LYS A 1 216 ? -19.176 -17.918 8.120 1.00 56.69 216 LYS A CA 1
ATOM 1750 C C . LYS A 1 216 ? -19.285 -17.671 6.606 1.00 56.69 216 LYS A C 1
ATOM 1752 O O . LYS A 1 216 ? -18.308 -17.795 5.872 1.00 56.69 216 LYS A O 1
ATOM 1757 N N . ARG A 1 217 ? -20.451 -17.176 6.174 1.00 57.84 217 ARG A N 1
ATOM 1758 C CA . ARG A 1 217 ? -20.767 -16.734 4.810 1.00 57.84 217 ARG A CA 1
ATOM 1759 C C . ARG A 1 217 ? -19.917 -15.555 4.310 1.00 57.84 217 ARG A C 1
ATOM 1761 O O . ARG A 1 217 ? -19.554 -15.535 3.142 1.00 57.84 217 ARG A O 1
ATOM 1768 N N . LYS A 1 218 ? -19.562 -14.585 5.161 1.00 66.75 218 LYS A N 1
ATOM 1769 C CA . LYS A 1 218 ? -18.672 -13.458 4.808 1.00 66.75 218 LYS A CA 1
ATOM 1770 C C . LYS A 1 218 ? -17.233 -13.910 4.592 1.00 66.75 218 LYS A C 1
ATOM 1772 O O . LYS A 1 218 ? -16.590 -13.436 3.661 1.00 66.75 218 LYS A O 1
ATOM 1777 N N . VAL A 1 219 ? -16.747 -14.834 5.421 1.00 65.56 219 VAL A N 1
ATOM 1778 C CA . VAL A 1 219 ? -15.405 -15.416 5.268 1.00 65.56 219 VAL A CA 1
ATOM 1779 C C . VAL A 1 219 ? -15.330 -16.220 3.969 1.00 65.56 219 VAL A C 1
ATOM 1781 O O . VAL A 1 219 ? -14.394 -16.040 3.195 1.00 65.56 219 VAL A O 1
ATOM 1784 N N . GLN A 1 220 ? -16.350 -17.034 3.682 1.00 69.25 220 GLN A N 1
ATOM 1785 C CA . GLN A 1 220 ? -16.459 -17.774 2.420 1.00 69.25 220 GLN A CA 1
ATOM 1786 C C . GLN A 1 220 ? -16.556 -16.845 1.201 1.00 69.25 220 GLN A C 1
ATOM 1788 O O . GLN A 1 220 ? -15.873 -17.080 0.210 1.00 69.25 220 GLN A O 1
ATOM 1793 N N . LEU A 1 221 ? -17.334 -15.760 1.285 1.00 74.25 221 LEU A N 1
ATOM 1794 C CA . LEU A 1 221 ? -17.435 -14.758 0.220 1.00 74.25 221 LEU A CA 1
ATOM 1795 C C . LEU A 1 221 ? -16.086 -14.070 -0.046 1.00 74.25 221 LEU A C 1
ATOM 1797 O O . LEU A 1 221 ? -15.691 -13.920 -1.197 1.00 74.25 221 LEU A O 1
ATOM 1801 N N . LEU A 1 222 ? -15.355 -13.681 1.003 1.00 72.31 222 LEU A N 1
ATOM 1802 C CA . LEU A 1 222 ? -14.016 -13.094 0.877 1.00 72.31 222 LEU A CA 1
ATOM 1803 C C . LEU A 1 222 ? -13.032 -14.055 0.205 1.00 72.31 222 LEU A C 1
ATOM 1805 O O . LEU A 1 222 ? -12.254 -13.633 -0.649 1.00 72.31 222 LEU A O 1
ATOM 1809 N N . TRP A 1 223 ? -13.075 -15.338 0.565 1.00 72.12 223 TRP A N 1
ATOM 1810 C CA . TRP A 1 223 ? -12.278 -16.370 -0.095 1.00 72.12 223 TRP A CA 1
ATOM 1811 C C . TRP A 1 223 ? -12.675 -16.558 -1.560 1.00 72.12 223 TRP A C 1
ATOM 1813 O O . TRP A 1 223 ? -11.792 -16.601 -2.411 1.00 72.12 223 TRP A O 1
ATOM 1823 N N . ALA A 1 224 ? -13.972 -16.569 -1.871 1.00 71.75 224 ALA A N 1
ATOM 1824 C CA . ALA A 1 224 ? -14.460 -16.656 -3.244 1.00 71.75 224 ALA A CA 1
ATOM 1825 C C . ALA A 1 224 ? -14.001 -15.461 -4.097 1.00 71.75 224 ALA A C 1
ATOM 1827 O O . ALA A 1 224 ? -13.513 -15.659 -5.205 1.00 71.75 224 ALA A O 1
ATOM 1828 N N . ILE A 1 225 ? -14.069 -14.233 -3.566 1.00 74.75 225 ILE A N 1
ATOM 1829 C CA . ILE A 1 225 ? -13.576 -13.023 -4.248 1.00 74.75 225 ILE A CA 1
ATOM 1830 C C . ILE A 1 225 ? -12.061 -13.105 -4.475 1.00 74.75 225 ILE A C 1
ATOM 1832 O O . ILE A 1 225 ? -11.585 -12.784 -5.561 1.00 74.75 225 ILE A O 1
ATOM 1836 N N . ARG A 1 226 ? -11.287 -13.567 -3.484 1.00 73.25 226 ARG A N 1
ATOM 1837 C CA . ARG A 1 226 ? -9.834 -13.762 -3.637 1.00 73.25 226 ARG A CA 1
ATOM 1838 C C . ARG A 1 226 ? -9.509 -14.797 -4.710 1.00 73.25 226 ARG A C 1
ATOM 1840 O O . ARG A 1 226 ? -8.661 -14.529 -5.554 1.00 73.25 226 ARG A O 1
ATOM 1847 N N . CYS A 1 227 ? -10.197 -15.938 -4.711 1.00 72.06 227 CYS A N 1
ATOM 1848 C CA . CYS A 1 227 ? -10.055 -16.956 -5.751 1.00 72.06 227 CYS A CA 1
ATOM 1849 C C . CYS A 1 227 ? -10.425 -16.402 -7.130 1.00 72.06 227 CYS A C 1
ATOM 1851 O O . CYS A 1 227 ? -9.686 -16.630 -8.080 1.00 72.06 227 CYS A O 1
ATOM 1853 N N . LEU A 1 228 ? -11.503 -15.620 -7.236 1.00 76.06 228 LEU A N 1
ATOM 1854 C CA . LEU A 1 228 ? -11.913 -14.983 -8.487 1.00 76.06 228 LEU A CA 1
ATOM 1855 C C . LEU A 1 228 ? -10.837 -14.025 -9.016 1.00 76.06 228 LEU A C 1
ATOM 1857 O O . LEU A 1 228 ? -10.489 -14.099 -10.188 1.00 76.06 228 LEU A O 1
ATOM 1861 N N . ILE A 1 229 ? -10.268 -13.169 -8.161 1.00 71.94 229 ILE A N 1
ATOM 1862 C CA . ILE A 1 229 ? -9.183 -12.251 -8.548 1.00 71.94 229 ILE A CA 1
ATOM 1863 C C . ILE A 1 229 ? -7.949 -13.033 -9.016 1.00 71.94 229 ILE A C 1
ATOM 1865 O O . ILE A 1 229 ? -7.332 -12.654 -10.008 1.00 71.94 229 ILE A O 1
ATOM 1869 N N . ILE A 1 230 ? -7.606 -14.138 -8.345 1.00 66.25 230 ILE A N 1
ATOM 1870 C CA . ILE A 1 230 ? -6.498 -15.012 -8.756 1.00 66.25 230 ILE A CA 1
ATOM 1871 C C . ILE A 1 230 ? -6.781 -15.630 -10.128 1.00 66.25 230 ILE A C 1
ATOM 1873 O O . ILE A 1 230 ? -5.914 -15.590 -10.995 1.00 66.25 230 ILE A O 1
ATOM 1877 N N . VAL A 1 231 ? -7.989 -16.152 -10.353 1.00 72.25 231 VAL A N 1
ATOM 1878 C CA . VAL A 1 231 ? -8.390 -16.736 -11.643 1.00 72.25 231 VAL A CA 1
ATOM 1879 C C . VAL A 1 231 ? -8.354 -15.684 -12.750 1.00 72.25 231 VAL A C 1
ATOM 1881 O O . VAL A 1 231 ? -7.780 -15.943 -13.802 1.00 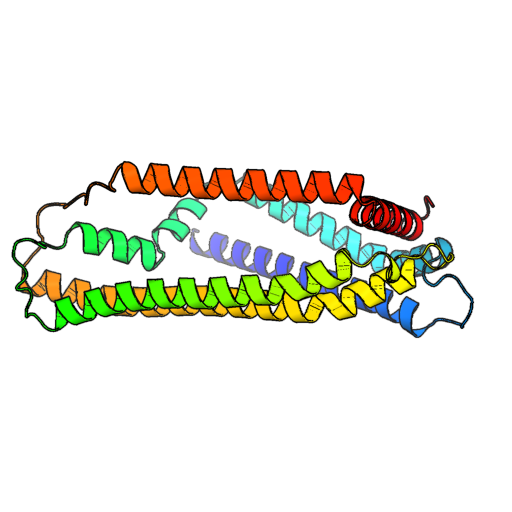72.25 231 VAL A O 1
ATOM 1884 N N . ILE A 1 232 ? -8.878 -14.481 -12.506 1.00 69.81 232 ILE A N 1
ATOM 1885 C CA . ILE A 1 232 ? -8.796 -13.354 -13.445 1.00 69.81 232 ILE A CA 1
ATOM 1886 C C . ILE A 1 232 ? -7.329 -13.009 -13.738 1.00 69.81 232 ILE A C 1
ATOM 1888 O O . ILE A 1 232 ? -6.963 -12.843 -14.897 1.00 69.81 232 ILE A O 1
ATOM 1892 N N . GLY A 1 233 ? -6.468 -12.972 -12.717 1.00 61.59 233 GLY A N 1
ATOM 1893 C CA . GLY A 1 233 ? -5.027 -12.769 -12.880 1.00 61.59 233 GLY A CA 1
ATOM 1894 C C . GLY A 1 233 ? -4.366 -13.847 -13.745 1.00 61.59 233 GLY A C 1
ATOM 1895 O O . GLY A 1 233 ? -3.603 -13.518 -14.647 1.00 61.59 233 GLY A O 1
ATOM 1896 N N . ILE A 1 234 ? -4.703 -15.122 -13.532 1.00 67.00 234 ILE A N 1
ATOM 1897 C CA . ILE A 1 234 ? -4.219 -16.250 -14.345 1.00 67.00 234 ILE A CA 1
ATOM 1898 C C . ILE A 1 234 ? -4.694 -16.112 -15.796 1.00 67.00 234 ILE A C 1
ATOM 1900 O O . ILE A 1 234 ? -3.892 -16.256 -16.713 1.00 67.00 234 ILE A O 1
ATOM 1904 N N . VAL A 1 235 ? -5.967 -15.777 -16.020 1.00 69.12 235 VAL A N 1
ATOM 1905 C CA . VAL A 1 235 ? -6.520 -15.550 -17.364 1.00 69.12 235 VAL A CA 1
ATOM 1906 C C . VAL A 1 235 ? -5.838 -14.365 -18.048 1.00 69.12 235 VAL A C 1
ATOM 1908 O O . VAL A 1 235 ? -5.530 -14.460 -19.235 1.00 69.12 235 VAL A O 1
ATOM 1911 N N . PHE A 1 236 ? -5.529 -13.285 -17.325 1.00 58.62 236 PHE A N 1
ATOM 1912 C CA . PHE A 1 236 ? -4.758 -12.162 -17.865 1.00 58.62 236 PHE A CA 1
ATOM 1913 C C . PHE A 1 236 ? -3.321 -12.556 -18.217 1.00 58.62 236 PHE A C 1
ATOM 1915 O O . PHE A 1 236 ? -2.828 -12.143 -19.264 1.00 58.62 236 PHE A O 1
ATOM 1922 N N . ILE A 1 237 ? -2.665 -13.383 -17.398 1.00 56.38 237 ILE A N 1
ATOM 1923 C CA . ILE A 1 237 ? -1.329 -13.917 -17.698 1.00 56.38 237 ILE A CA 1
ATOM 1924 C C . ILE A 1 237 ? -1.381 -14.793 -18.956 1.00 56.38 237 ILE A C 1
ATOM 1926 O O . ILE A 1 237 ? -0.587 -14.582 -19.867 1.00 56.38 237 ILE A O 1
ATOM 1930 N N . ILE A 1 238 ? -2.340 -15.720 -19.053 1.00 60.44 238 ILE A N 1
ATOM 1931 C CA . ILE A 1 238 ? -2.506 -16.618 -20.209 1.00 60.44 238 ILE A CA 1
ATOM 1932 C C . ILE A 1 238 ? -2.839 -15.823 -21.477 1.00 60.44 238 ILE A C 1
ATOM 1934 O O . ILE A 1 238 ? -2.179 -15.995 -22.499 1.00 60.44 238 ILE A O 1
ATOM 1938 N N . THR A 1 239 ? -3.802 -14.902 -21.410 1.00 54.88 239 THR A N 1
ATOM 1939 C CA . THR A 1 239 ? -4.152 -14.012 -22.532 1.00 54.88 239 THR A CA 1
ATOM 1940 C C . THR A 1 239 ? -2.956 -13.155 -22.942 1.00 54.88 239 THR A C 1
ATOM 1942 O O . THR A 1 239 ? -2.715 -12.952 -24.127 1.00 54.88 239 THR A O 1
ATOM 1945 N N . GLY A 1 240 ? -2.158 -12.698 -21.976 1.00 49.69 240 GLY A N 1
ATOM 1946 C CA . GLY A 1 240 ? -0.907 -11.992 -22.218 1.00 49.69 240 GLY A CA 1
ATOM 1947 C C . GLY A 1 240 ? 0.153 -12.846 -22.924 1.00 49.69 240 GLY A C 1
ATOM 1948 O O . GLY A 1 240 ? 0.817 -12.362 -23.839 1.00 49.69 240 GLY A O 1
ATOM 1949 N N . ILE A 1 241 ? 0.300 -14.115 -22.537 1.00 54.00 241 ILE A N 1
ATOM 1950 C CA . ILE A 1 241 ? 1.202 -15.070 -23.197 1.00 54.00 241 ILE A CA 1
ATOM 1951 C C . ILE A 1 241 ? 0.759 -15.294 -24.648 1.00 54.00 241 ILE A C 1
ATOM 1953 O O . ILE A 1 241 ? 1.593 -15.236 -25.548 1.00 54.00 241 ILE A O 1
ATOM 1957 N N . ILE A 1 242 ? -0.545 -15.466 -24.886 1.00 56.47 242 ILE A N 1
ATOM 1958 C CA . ILE A 1 242 ? -1.109 -15.720 -26.221 1.00 56.47 242 ILE A CA 1
ATOM 1959 C C . ILE A 1 242 ? -1.017 -14.477 -27.126 1.00 56.47 242 ILE A C 1
ATOM 1961 O O . ILE A 1 242 ? -0.676 -14.605 -28.297 1.00 56.47 242 ILE A O 1
ATOM 1965 N N . ASN A 1 243 ? -1.241 -13.267 -26.594 1.00 56.31 243 ASN A N 1
ATOM 1966 C CA . ASN A 1 243 ? -1.113 -12.012 -27.355 1.00 56.31 243 ASN A CA 1
ATOM 1967 C C . ASN A 1 243 ? 0.343 -11.561 -27.571 1.00 56.31 243 ASN A C 1
ATOM 1969 O O . ASN A 1 243 ? 0.585 -10.564 -28.251 1.00 56.31 243 ASN A O 1
ATOM 1973 N N . GLY A 1 244 ? 1.331 -12.234 -26.970 1.00 52.06 244 GLY A N 1
ATOM 1974 C CA . GLY A 1 244 ? 2.753 -11.924 -27.134 1.00 52.06 244 GLY A CA 1
ATOM 1975 C C . GLY A 1 244 ? 3.215 -10.582 -26.545 1.00 52.06 244 GLY A C 1
ATOM 1976 O O . GLY A 1 244 ? 4.416 -10.354 -26.476 1.00 52.06 244 GLY A O 1
ATOM 1977 N N . GLY A 1 245 ? 2.319 -9.706 -26.082 1.00 54.88 245 GLY A N 1
ATOM 1978 C CA . GLY A 1 245 ? 2.644 -8.392 -25.508 1.00 54.88 245 GLY A CA 1
ATOM 1979 C C . GLY A 1 245 ? 3.553 -8.485 -24.275 1.00 54.88 245 GLY A C 1
ATOM 1980 O O . GLY A 1 245 ? 4.709 -8.078 -24.348 1.00 54.88 245 GLY A O 1
ATOM 1981 N N . PRO A 1 246 ? 3.109 -9.080 -23.154 1.00 52.19 246 PRO A N 1
ATOM 1982 C CA . PRO A 1 246 ? 3.937 -9.232 -21.957 1.00 52.19 246 PRO A CA 1
ATOM 1983 C C . PRO A 1 246 ? 5.088 -10.232 -22.113 1.00 52.19 246 PRO A C 1
ATOM 1985 O O . PRO A 1 246 ? 6.098 -10.067 -21.442 1.00 52.19 246 PRO A O 1
ATOM 1988 N N . SER A 1 247 ? 4.998 -11.222 -23.010 1.00 49.88 247 SER A N 1
ATOM 1989 C CA . SER A 1 247 ? 6.144 -12.075 -23.377 1.00 49.88 247 SER A CA 1
ATOM 1990 C C . SER A 1 247 ? 7.238 -11.263 -24.075 1.00 49.88 247 SER A C 1
ATOM 1992 O O . SER A 1 247 ? 8.407 -11.425 -23.743 1.00 49.88 247 SER A O 1
ATOM 1994 N N . ARG A 1 248 ? 6.878 -10.341 -24.978 1.00 56.00 248 ARG A N 1
ATOM 1995 C CA . ARG A 1 248 ? 7.821 -9.415 -25.623 1.00 56.00 248 ARG A CA 1
ATOM 1996 C C . ARG A 1 248 ? 8.331 -8.354 -24.658 1.00 56.00 248 ARG A C 1
ATOM 1998 O O . ARG A 1 248 ? 9.512 -8.046 -24.716 1.00 56.00 248 ARG A O 1
ATOM 2005 N N . VAL A 1 249 ? 7.497 -7.838 -23.751 1.00 51.44 249 VAL A N 1
ATOM 2006 C CA . VAL A 1 249 ? 7.934 -6.921 -22.682 1.00 51.44 249 VAL A CA 1
ATOM 2007 C C . VAL A 1 249 ? 8.870 -7.635 -21.712 1.00 51.44 249 VAL A C 1
ATOM 2009 O O . VAL A 1 249 ? 9.892 -7.067 -21.363 1.00 51.44 249 VAL A O 1
ATOM 2012 N N . TYR A 1 250 ? 8.587 -8.880 -21.323 1.00 57.00 250 TYR A N 1
ATOM 2013 C CA . TYR A 1 250 ? 9.468 -9.690 -20.482 1.00 57.00 250 TYR A CA 1
ATOM 2014 C C . TYR A 1 250 ? 10.753 -10.068 -21.212 1.00 57.00 250 TYR A C 1
ATOM 2016 O O . TYR A 1 250 ? 11.820 -9.902 -20.648 1.00 57.00 250 TYR A O 1
ATOM 2024 N N . ALA A 1 251 ? 10.686 -10.516 -22.467 1.00 58.50 251 ALA A N 1
ATOM 2025 C CA . ALA A 1 251 ? 11.867 -10.824 -23.270 1.00 58.50 251 ALA A CA 1
ATOM 2026 C C . ALA A 1 251 ? 12.715 -9.571 -23.512 1.00 58.50 251 ALA A C 1
ATOM 2028 O O . ALA A 1 251 ? 13.934 -9.646 -23.462 1.00 58.50 251 ALA A O 1
ATOM 2029 N N . LYS A 1 252 ? 12.087 -8.405 -23.704 1.00 56.28 252 LYS A N 1
ATOM 2030 C CA . LYS A 1 252 ? 12.769 -7.116 -23.832 1.00 56.28 252 LYS A CA 1
ATOM 2031 C C . LYS A 1 252 ? 13.323 -6.626 -22.495 1.00 56.28 252 LYS A C 1
ATOM 2033 O O . LYS A 1 252 ? 14.450 -6.161 -22.466 1.00 56.28 252 LYS A O 1
ATOM 2038 N N . ALA A 1 253 ? 12.598 -6.778 -21.390 1.00 53.44 253 ALA A N 1
ATOM 2039 C CA . ALA A 1 253 ? 13.090 -6.473 -20.049 1.00 53.44 253 ALA A CA 1
ATOM 2040 C C . ALA A 1 253 ? 14.244 -7.403 -19.664 1.00 53.44 253 ALA A C 1
ATOM 2042 O O . ALA A 1 253 ? 15.243 -6.928 -19.151 1.00 53.44 253 ALA A O 1
ATOM 2043 N N . ALA A 1 254 ? 14.155 -8.696 -19.974 1.00 56.12 254 ALA A N 1
ATOM 2044 C CA . ALA A 1 254 ? 15.222 -9.670 -19.795 1.00 56.12 254 ALA A CA 1
ATOM 2045 C C . ALA A 1 254 ? 16.423 -9.339 -20.684 1.00 56.12 254 ALA A C 1
ATOM 2047 O O . ALA A 1 254 ? 17.531 -9.335 -20.166 1.00 56.12 254 ALA A O 1
ATOM 2048 N N . LYS A 1 255 ? 16.205 -8.976 -21.960 1.00 58.09 255 LYS A N 1
ATOM 2049 C CA . LYS A 1 255 ? 17.255 -8.520 -22.884 1.00 58.09 255 LYS A CA 1
ATOM 2050 C C . LYS A 1 255 ? 17.948 -7.262 -22.366 1.00 58.09 255 LYS A C 1
ATOM 2052 O O . LYS A 1 255 ? 19.164 -7.220 -22.336 1.00 58.09 255 LYS A O 1
ATOM 2057 N N . ILE A 1 256 ? 17.197 -6.281 -21.871 1.00 55.28 256 ILE A N 1
ATOM 2058 C CA . ILE A 1 256 ? 17.749 -5.056 -21.279 1.00 55.28 256 ILE A CA 1
ATOM 2059 C C . ILE A 1 256 ? 18.446 -5.358 -19.954 1.00 55.28 256 ILE A C 1
ATOM 2061 O O . ILE A 1 256 ? 19.508 -4.819 -19.695 1.00 55.28 256 ILE A O 1
ATOM 2065 N N . CYS A 1 257 ? 17.900 -6.223 -19.099 1.00 56.38 257 CYS A N 1
ATOM 2066 C CA . CYS A 1 257 ? 18.578 -6.651 -17.877 1.00 56.38 257 CYS A CA 1
ATOM 2067 C C . CYS A 1 257 ? 19.873 -7.407 -18.201 1.00 56.38 257 CYS A C 1
ATOM 2069 O O . CYS A 1 257 ? 20.863 -7.217 -17.500 1.00 56.38 257 CYS A O 1
ATOM 2071 N N . SER A 1 258 ? 19.899 -8.213 -19.268 1.00 51.12 258 SER A N 1
ATOM 2072 C CA . SER A 1 258 ? 21.119 -8.851 -19.755 1.00 51.12 258 SER A CA 1
ATOM 2073 C C . SER A 1 258 ? 22.068 -7.856 -20.420 1.00 51.12 258 SER A C 1
ATOM 2075 O O . SER A 1 258 ? 23.253 -7.949 -20.154 1.00 51.12 258 SER A O 1
ATOM 2077 N N . GLU A 1 259 ? 21.602 -6.860 -21.175 1.00 53.69 259 GLU A N 1
ATOM 2078 C CA . GLU A 1 259 ? 22.426 -5.775 -21.745 1.00 53.69 259 GLU A CA 1
ATOM 2079 C C . GLU A 1 259 ? 23.027 -4.901 -20.621 1.00 53.69 259 GLU A C 1
ATOM 2081 O O . GLU A 1 259 ? 24.225 -4.631 -20.606 1.00 53.69 259 GLU A O 1
ATOM 2086 N N . CYS A 1 260 ? 22.240 -4.569 -19.591 1.00 48.84 260 CYS A N 1
ATOM 2087 C CA . CYS A 1 260 ? 22.669 -3.836 -18.394 1.00 48.84 260 CYS A CA 1
ATOM 2088 C C . CYS A 1 260 ? 23.687 -4.606 -17.533 1.00 48.84 260 CYS A C 1
ATOM 2090 O O . CYS A 1 260 ? 24.467 -3.981 -16.818 1.00 48.84 260 CYS A O 1
ATOM 2092 N N . ILE A 1 261 ? 23.684 -5.944 -17.569 1.00 43.91 261 ILE A N 1
ATOM 2093 C CA . ILE A 1 261 ? 24.684 -6.799 -16.895 1.00 43.91 261 ILE A CA 1
ATOM 2094 C C . ILE A 1 261 ? 25.804 -7.224 -17.876 1.00 43.91 261 ILE A C 1
ATOM 2096 O O . ILE A 1 261 ? 26.826 -7.770 -17.460 1.00 43.91 261 ILE A O 1
ATOM 2100 N N . GLY A 1 262 ? 25.668 -6.930 -19.174 1.00 38.38 262 GLY A N 1
ATOM 2101 C CA . GLY A 1 262 ? 26.649 -7.253 -20.213 1.00 38.38 262 GLY A CA 1
ATOM 2102 C C . GLY A 1 262 ? 26.658 -8.704 -20.706 1.00 38.38 262 GLY A C 1
ATOM 2103 O O . GLY A 1 262 ? 27.700 -9.192 -21.140 1.00 38.38 262 GLY A O 1
ATOM 2104 N N . LEU A 1 263 ? 25.536 -9.408 -20.580 1.00 37.50 263 LEU A N 1
ATOM 2105 C CA . LEU A 1 263 ? 25.299 -10.775 -21.058 1.00 37.50 263 LEU A CA 1
ATOM 2106 C C . LEU A 1 263 ? 24.556 -10.836 -22.406 1.00 37.50 263 LEU A C 1
ATOM 2108 O O . LEU A 1 263 ? 24.466 -11.924 -22.973 1.00 37.50 263 LEU A O 1
ATOM 2112 N N . GLY A 1 264 ? 23.981 -9.716 -22.858 1.00 38.91 264 GLY A N 1
ATOM 2113 C CA . GLY A 1 264 ? 23.216 -9.588 -24.105 1.00 38.91 264 GLY A CA 1
ATOM 2114 C C . GLY A 1 264 ? 24.002 -8.901 -25.205 1.00 38.91 264 GLY A C 1
ATOM 2115 O O . GLY A 1 264 ? 24.817 -8.021 -24.850 1.00 38.91 264 GLY A O 1
#